Protein 6S98 (pdb70)

Nearest PDB structures (foldseek):
  7ahf-assembly1_B  TM=9.858E-01  e=4.739E-27  Homo sapiens
  6s96-assembly1_B  TM=9.667E-01  e=4.177E-27  Homo sapiens
  5bnb-assembly1_A  TM=9.725E-01  e=3.570E-26  Homo sapiens
  6qhk-assembly1_A  TM=9.688E-01  e=1.524E-25  Homo sapiens
  3e95-assembly1_A  TM=9.270E-01  e=9.002E-15  Plasmodium falciparum 3D7

Solvent-accessible surface area: 14164 Å² total

B-factor: mean 33.35, std 17.93, range [10.94, 115.2]

Organism: Homo sapiens (NCBI:txid9606)

GO terms:
  GO:0043161 proteasome-mediated ubiquitin-dependent protein catabolic process (P, IDA)
  GO:0061631 ubiquitin conjugating enzyme activity (F, IDA)
  GO:0070979 protein K11-linked ubiquitination (P, IDA)
  GO:0004842 ubiquitin-protein transferase activity (F, IDA)
  GO:0010458 exit from mitosis (P, IDA)
  GO:0010994 free ubiquitin chain polymerization (P, IDA)
  GO:0005680 anaphase-promoting complex (C, IDA)
  GO:1904668 positive regulation of ubiquitin protein ligase activity (P, IDA)
  GO:0031145 anaphase-promoting complex-dependent catabolic process (P, IDA)
  GO:0061631 ubiquitin conjugating enzyme activity (F, EXP)
  GO:0010458 exit from mitosis (P, IMP)
  GO:0010997 anaphase-promoting complex binding (F, IPI)
  GO:0036211 protein modification process (P, TAS)
  GO:0005654 nucleoplasm (C, TAS)
  GO:0005829 cytosol (C, TAS)
  GO:0005515 protein binding (F, IPI)
  GO:0035519 protein K29-linked ubiquitination (P, IDA)
  GO:0044314 protein K27-linked ubiquitination (P, IDA)
  GO:0085020 protein K6-linked ubiquitination (P, IDA)
  GO:0070534 protein K63-linked ubiquitination (P, IDA)

Foldseek 3Di:
DVVLLVVLVVVLVCCQVPNDPQKHWDADNVDRQKTKMWGAQDPPFLLHPFIWIKIWGHDPCPPQAGTWIFTPFDFLAQQAAPRRTHHVQLRVVRHRVDDDNVSVVSVNVCRVPPDLVRGNNVVLSCCCVPPVVVSSVVGNVSRVVGD/DQEPVVVLVVLVVVLVCCCVPNDPQKHWDADPVDSQKIWMWGAQDPPFLLHPFIWIKIWGADNPPPQAGTWMFTPQDFLAQQAAPRRTHHCLQVVVRHNVDDDNVVVVSVSVCRVPPDLVRGNNVVLSCCCVPPVVVSSVVRNVSRVVGD

Sequence (297 aa):
PPHIIRLVYKEVTTLTADPPDGIKKVFPNEEDLTDLQVTIEGPEGTPYAGGLFRMKLLLGKDFPASPPKGYFLTKIFHPNVGANGEIVNVLKRDWTAELGIRHVLLTIKCLLIHPNPESALNEEAGRLLLENYEEYAARARLLTEIHGENLPPHIIRLVYKEVTTLTADPPDGIKVFPNEEDLTDLQVTIEGPEGTPYAGGLFRMKLLLGKDFPASPPKGYFLTKIFHPNVGANGEIVNVLKRDWTAELGIRHVLLTIKCLLIHPNPESALNEEAGRLLLENYEEYAARRARLLTEIHG

Secondary structure (DSSP, 8-state):
-HHHHHHHHHHHHHHHHSPPTTEEEE--TT-TTEEEEEEEPPTTSTTTT-EEEEEEE--TTTTTSPPEEEESS----TT--TTSB--HHHHTT--TT--HHHHHHHHHHHHHS--GGG-SSHHHHHHHHH-HHHHHHHHHHHHHHH-/--S-HHHHHHHHHHHHHHHHSPPTTEEEE--TT-TTEEEEEEEPPTTSTTTT-EEEEEEE--TTTTTSPPEEEESS----TT--TTSB--HHHHTT--TT--HHHHHHHHHHHHHS--GGG-SSHHHHHHHHH-HHHHHHHHHHHHHHH-

Radius of gyration: 19.04 Å; Cα contacts (8 Å, |Δi|>4): 587; chains: 2; bounding box: 43×45×50 Å

Structure (mmCIF, N/CA/C/O backbone):
data_6S98
#
_entry.id   6S98
#
_cell.length_a   44.812
_cell.length_b   49.050
_cell.length_c   71.926
_cell.angle_alpha   90.000
_cell.angle_beta   106.031
_cell.angle_gamma   90.000
#
_symmetry.space_group_name_H-M   'P 1 21 1'
#
loop_
_entity.id
_entity.type
_entity.pdbx_description
1 polymer 'Ubiquitin-conjugating enzyme E2 S'
2 non-polymer 'SODIUM ION'
3 non-polymer 1,2-ETHANEDIOL
4 non-polymer 'ACETATE ION'
5 water water
#
loop_
_atom_site.group_PDB
_atom_site.id
_atom_site.type_symbol
_atom_site.label_atom_id
_atom_site.label_alt_id
_atom_site.label_comp_id
_atom_site.label_asym_id
_atom_site.label_entity_id
_atom_site.labe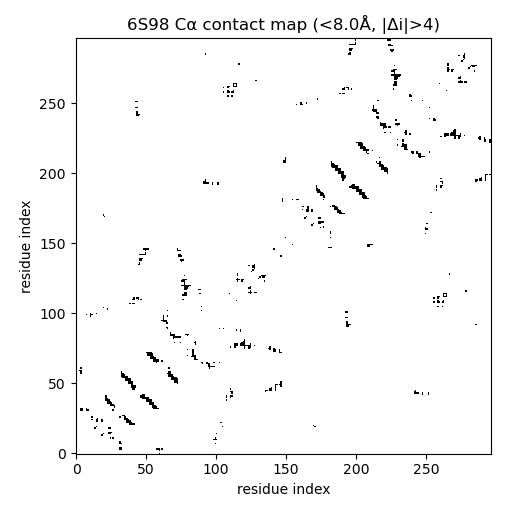l_seq_id
_atom_site.pdbx_PDB_ins_code
_atom_site.Cartn_x
_atom_site.Cartn_y
_atom_site.Cartn_z
_atom_site.occupancy
_atom_site.B_iso_or_equiv
_atom_site.auth_seq_id
_atom_site.auth_comp_id
_atom_site.auth_asym_id
_atom_site.auth_atom_id
_atom_site.pdbx_PDB_model_num
ATOM 1 N N . PRO A 1 9 ? -11.47660 -8.63270 -32.93892 1.000 88.32661 9 PRO A N 1
ATOM 2 C CA . PRO A 1 9 ? -10.17230 -8.79642 -33.60161 1.000 91.23737 9 PRO A CA 1
ATOM 3 C C . PRO A 1 9 ? -9.29187 -9.80010 -32.86777 1.000 92.35836 9 PRO A C 1
ATOM 4 O O . PRO A 1 9 ? -8.94253 -9.55808 -31.71238 1.000 95.10182 9 PRO A O 1
ATOM 15 N N . PRO A 1 10 ? -8.92755 -10.90099 -33.53248 1.000 84.20931 10 PRO A N 1
ATOM 16 C CA . PRO A 1 10 ? -8.23060 -11.98557 -32.80843 1.000 73.80509 10 PRO A CA 1
ATOM 17 C C . PRO A 1 10 ? -6.89130 -11.57847 -32.21242 1.000 65.17669 10 PRO A C 1
ATOM 18 O O . PRO A 1 10 ? -6.64149 -11.83418 -31.02416 1.000 58.93792 10 PRO A O 1
ATOM 29 N N . HIS A 1 11 ? -6.02168 -10.94503 -33.00821 1.000 66.00307 11 HIS A N 1
ATOM 30 C CA . HIS A 1 11 ? -4.68990 -10.57953 -32.53562 1.000 65.03599 11 HIS A CA 1
ATOM 31 C C . HIS A 1 11 ? -4.76479 -9.66554 -31.32421 1.000 54.97493 11 HIS A C 1
ATOM 32 O O . HIS A 1 11 ? -3.99664 -9.81160 -30.36411 1.000 48.63158 11 HIS A O 1
ATOM 46 N N . ILE A 1 12 ? -5.64646 -8.67337 -31.37327 1.000 48.09359 12 ILE A N 1
ATOM 47 C CA . ILE A 1 12 ? -5.79622 -7.78973 -30.22489 1.000 52.04603 12 ILE A CA 1
ATOM 48 C C . ILE A 1 12 ? -6.10368 -8.61339 -28.97892 1.000 46.02047 12 ILE A C 1
ATOM 49 O O . ILE A 1 12 ? -5.44658 -8.46237 -27.94190 1.000 44.40227 12 ILE A O 1
ATOM 65 N N . ILE A 1 13 ? -7.08087 -9.52333 -29.07685 1.000 43.73299 13 ILE A N 1
ATOM 66 C CA . ILE A 1 13 ? -7.51198 -10.30514 -27.91262 1.000 45.00873 13 ILE A CA 1
ATOM 67 C C . ILE A 1 13 ? -6.32719 -11.04083 -27.28918 1.000 42.49224 13 ILE A C 1
ATOM 68 O O . ILE A 1 13 ? -6.10863 -11.00316 -26.06548 1.000 40.24015 13 ILE A O 1
ATOM 84 N N . ARG A 1 14 ? -5.56231 -11.74085 -28.12476 1.000 48.07047 14 ARG A N 1
ATOM 85 C CA . ARG A 1 14 ? -4.35709 -12.43977 -27.68829 1.000 47.91372 14 ARG A CA 1
ATOM 86 C C . ARG A 1 14 ? -3.37745 -11.50050 -26.98696 1.000 46.71790 14 ARG A C 1
ATOM 87 O O . ARG A 1 14 ? -2.91481 -11.80016 -25.87982 1.000 45.86648 14 ARG A O 1
ATOM 108 N N . LEU A 1 15 ? -3.04358 -10.35981 -27.61123 1.000 46.85371 15 LEU A N 1
ATOM 109 C CA . LEU A 1 15 ? -2.04465 -9.45688 -27.03344 1.000 40.39723 15 LEU A CA 1
ATOM 110 C C . LEU A 1 15 ? -2.52004 -8.83993 -25.72532 1.000 35.57733 15 LEU A C 1
ATOM 111 O O . LEU A 1 15 ? -1.77795 -8.76060 -24.74153 1.000 36.34285 15 LEU A O 1
ATOM 127 N N . VAL A 1 16 ? -3.73383 -8.31514 -25.71188 1.000 39.61149 16 VAL A N 1
ATOM 128 C CA . VAL A 1 16 ? -4.23175 -7.69592 -24.48998 1.000 43.86218 16 VAL A CA 1
ATOM 129 C C . VAL A 1 16 ? -4.26143 -8.69514 -23.32594 1.000 56.46780 16 VAL A C 1
ATOM 130 O O . VAL A 1 16 ? -3.98596 -8.31555 -22.18042 1.000 64.02013 16 VAL A O 1
ATOM 143 N N . TYR A 1 17 ? -4.54461 -9.98273 -23.58676 1.000 49.82666 17 TYR A N 1
ATOM 144 C CA . TYR A 1 17 ? -4.70096 -10.92650 -22.47569 1.000 39.73647 17 TYR A CA 1
ATOM 145 C C . TYR A 1 17 ? -3.40858 -11.06406 -21.67771 1.000 36.74181 17 TYR A C 1
ATOM 146 O O . TYR A 1 17 ? -3.40523 -10.99865 -20.43976 1.000 37.54741 17 TYR A O 1
ATOM 164 N N . LYS A 1 18 ? -2.28937 -11.26635 -22.37421 1.000 37.75455 18 LYS A N 1
ATOM 165 C CA . LYS A 1 18 ? -1.02064 -11.48271 -21.68930 1.000 40.55394 18 LYS A CA 1
ATOM 166 C C . LYS A 1 18 ? -0.64412 -10.25397 -20.86522 1.000 39.97505 18 LYS A C 1
ATOM 167 O O . LYS A 1 18 ? -0.24859 -10.35820 -19.69361 1.000 39.41430 18 LYS A O 1
ATOM 186 N N . GLU A 1 19 ? -0.77355 -9.07576 -21.45068 1.000 34.76888 19 GLU A N 1
ATOM 187 C CA . GLU A 1 19 ? -0.30323 -7.91469 -20.72001 1.000 36.24953 19 GLU A CA 1
ATOM 188 C C . GLU A 1 19 ? -1.27619 -7.53509 -19.61956 1.000 30.27287 19 GLU A C 1
ATOM 189 O O . GLU A 1 19 ? -0.87779 -7.10647 -18.52983 1.000 29.55050 19 GLU A O 1
ATOM 201 N N . VAL A 1 20 ? -2.55765 -7.68043 -19.88974 1.000 31.36515 20 VAL A N 1
ATOM 202 C CA . VAL A 1 20 ? -3.53266 -7.32280 -18.87674 1.000 28.24913 20 VAL A CA 1
ATOM 203 C C . VAL A 1 20 ? -3.36435 -8.20496 -17.64599 1.000 29.59879 20 VAL A C 1
ATOM 204 O O . VAL A 1 20 ? -3.48250 -7.73393 -16.51272 1.000 31.26688 20 VAL A O 1
ATOM 217 N N . THR A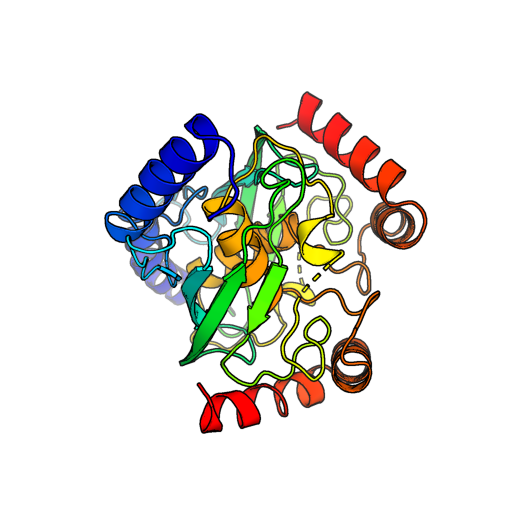 1 21 ? -3.04219 -9.48740 -17.84118 1.000 30.54373 21 THR A N 1
ATOM 218 C CA . THR A 1 21 ? -2.79701 -10.39092 -16.71152 1.000 32.78838 21 THR A CA 1
ATOM 219 C C . THR A 1 21 ? -1.71122 -9.86229 -15.77808 1.000 35.78021 21 THR A C 1
ATOM 220 O O . THR A 1 21 ? -1.85459 -9.88876 -14.54549 1.000 38.74668 21 THR A O 1
ATOM 231 N N . THR A 1 22 ? -0.60796 -9.41013 -16.35429 1.000 31.85713 22 THR A N 1
ATOM 232 C CA . THR A 1 22 ? 0.49385 -8.86776 -15.58185 1.000 37.12026 22 THR A CA 1
ATOM 233 C C . THR A 1 22 ? 0.10700 -7.56589 -14.92123 1.000 33.94911 22 THR A C 1
ATOM 234 O O . THR A 1 22 ? 0.51453 -7.28763 -13.78730 1.000 39.71154 22 THR A O 1
ATOM 245 N N . LEU A 1 23 ? -0.67843 -6.75567 -15.62027 1.000 26.99832 23 LEU A N 1
ATOM 246 C CA . LEU A 1 23 ? -1.01086 -5.45372 -15.06209 1.000 25.12264 23 LEU A CA 1
ATOM 247 C C . LEU A 1 23 ? -2.02069 -5.57668 -13.93437 1.000 25.61339 23 LEU A C 1
ATOM 248 O O . LEU A 1 23 ? -2.06867 -4.69887 -13.06929 1.000 27.00702 23 LEU A O 1
ATOM 264 N N . THR A 1 24 ? -2.86813 -6.61568 -13.94645 1.000 27.12921 24 THR A N 1
ATOM 265 C CA . THR A 1 24 ? -3.73627 -6.84215 -12.79199 1.000 32.85115 24 THR A CA 1
ATOM 266 C C . THR A 1 24 ? -2.95378 -7.43149 -11.62487 1.000 38.05903 24 THR A C 1
ATOM 267 O O . THR A 1 24 ? -3.17006 -7.05963 -10.46811 1.000 44.31732 24 THR A O 1
ATOM 278 N N . ALA A 1 25 ? -2.03953 -8.35279 -11.91146 1.000 39.35123 25 ALA A N 1
ATOM 279 C CA . ALA A 1 25 ? -1.29260 -9.01809 -10.85012 1.000 57.25376 25 ALA A CA 1
ATOM 280 C C . ALA A 1 25 ? -0.26237 -8.08614 -10.23002 1.000 60.82907 25 ALA A C 1
ATOM 281 O O . ALA A 1 25 ? -0.03126 -8.13352 -9.01721 1.000 68.65993 25 ALA A O 1
ATOM 288 N N . ASP A 1 26 ? 0.35896 -7.23347 -11.04362 1.000 49.36806 26 ASP A N 1
ATOM 289 C CA . ASP A 1 26 ? 1.46274 -6.37235 -10.61250 1.000 49.06461 26 ASP A CA 1
ATOM 290 C C . ASP A 1 26 ? 1.24556 -4.97143 -11.16495 1.000 35.95873 26 ASP A C 1
ATOM 291 O O . ASP A 1 26 ? 1.98775 -4.50741 -12.03153 1.000 41.27584 26 ASP A O 1
ATOM 300 N N . PRO A 1 27 ? 0.22914 -4.25881 -10.68498 1.000 43.26012 27 PRO A N 1
ATOM 301 C CA . PRO A 1 27 ? -0.07402 -2.94489 -11.26952 1.000 41.67944 27 PRO A CA 1
ATOM 302 C C . PRO A 1 27 ? 0.98524 -1.91223 -10.92723 1.000 32.18252 27 PRO A C 1
ATOM 303 O O . PRO A 1 27 ? 1.53493 -1.91278 -9.80878 1.000 40.28142 27 PRO A O 1
ATOM 314 N N . PRO A 1 28 ? 1.29146 -1.01600 -11.86296 1.000 30.65679 28 PRO A N 1
ATOM 315 C CA . PRO A 1 28 ? 2.14283 0.12369 -11.52929 1.000 32.46542 28 PRO A CA 1
ATOM 316 C C . PRO A 1 28 ? 1.52414 1.00332 -10.46115 1.000 34.75006 28 PRO A C 1
ATOM 317 O O . PRO A 1 28 ? 0.30466 1.04839 -10.27456 1.000 26.98701 28 PRO A O 1
ATOM 328 N N . ASP A 1 29 ? 2.39451 1.71031 -9.75108 1.000 29.34895 29 ASP A N 1
ATOM 329 C CA . ASP A 1 29 ? 1.94799 2.53342 -8.64023 1.000 34.38910 29 ASP A CA 1
ATOM 330 C C . ASP A 1 29 ? 0.88593 3.51001 -9.11433 1.000 26.78099 29 ASP A C 1
ATOM 331 O O . ASP A 1 29 ? 1.05844 4.21499 -10.11655 1.000 24.51126 29 ASP A O 1
ATOM 340 N N . GLY A 1 30 ? -0.24207 3.53800 -8.40265 1.000 23.37805 30 GLY A N 1
ATOM 341 C CA . GLY A 1 30 ? -1.26039 4.51706 -8.69715 1.000 21.54603 30 GLY A CA 1
ATOM 342 C C . GLY A 1 30 ? -2.22593 4.12891 -9.79528 1.000 20.58050 30 GLY A C 1
ATOM 343 O O . GLY A 1 30 ? -3.14046 4.89551 -10.08692 1.000 20.58800 30 GLY A O 1
ATOM 347 N N . ILE A 1 31 ? -2.02080 2.97751 -10.43656 1.000 19.94711 31 ILE A N 1
ATOM 348 C CA . ILE A 1 31 ? -2.76303 2.58870 -11.62087 1.000 17.59313 31 ILE A CA 1
ATOM 349 C C . ILE A 1 31 ? -3.43764 1.25853 -11.33422 1.000 20.43505 31 ILE A C 1
ATOM 350 O O . ILE A 1 31 ? -2.83743 0.35955 -10.74126 1.000 24.33250 31 ILE A O 1
ATOM 366 N N . LYS A 1 32 ? -4.72440 1.15484 -11.68683 1.000 19.20903 32 LYS A N 1
ATOM 367 C CA A LYS A 1 32 ? -5.41797 -0.11665 -11.61544 0.448 20.39847 32 LYS A CA 1
ATOM 368 C CA B LYS A 1 32 ? -5.39843 -0.12543 -11.62153 0.552 20.21414 32 LYS A CA 1
ATOM 369 C C . LYS A 1 32 ? -6.13488 -0.34953 -12.93440 1.000 17.76718 32 LYS A C 1
ATOM 370 O O . LYS A 1 32 ? -6.64482 0.59445 -13.52747 1.000 19.40342 32 LYS A O 1
ATOM 407 N N . VAL A 1 33 ? -6.14473 -1.62901 -13.40296 1.000 18.77555 33 VAL A N 1
ATOM 408 C CA . VAL A 1 33 ? -6.83740 -2.00885 -14.62511 1.000 18.12877 33 VAL A CA 1
ATOM 409 C C . VAL A 1 33 ? -8.00090 -2.91176 -14.23108 1.000 21.99719 33 VAL A C 1
ATOM 410 O O . VAL A 1 33 ? -7.93127 -3.69390 -13.27254 1.000 22.95509 33 VAL A O 1
ATOM 423 N N . PHE A 1 34 ? -9.07510 -2.82044 -15.01916 1.000 19.07618 34 PHE A N 1
ATOM 424 C CA . PHE A 1 34 ? -10.31112 -3.54312 -14.76501 1.000 20.28105 34 PHE A CA 1
ATOM 425 C C . PHE A 1 34 ? -10.77251 -4.19258 -16.04673 1.000 22.96299 34 PHE A C 1
ATOM 426 O O . PHE A 1 34 ? -11.76624 -3.75858 -16.65130 1.000 25.55437 34 PHE A O 1
ATOM 443 N N . PRO A 1 35 ? -10.13244 -5.29050 -16.43390 1.000 22.48951 35 PRO A N 1
ATOM 444 C CA . PRO A 1 35 ? -10.46212 -5.95719 -17.69144 1.000 23.81858 35 PRO A CA 1
ATOM 445 C C . PRO A 1 35 ? -11.83689 -6.58047 -17.66846 1.000 27.33574 35 PRO A C 1
ATOM 446 O O . PRO A 1 35 ? -12.34493 -7.01088 -16.62481 1.000 29.75470 35 PRO A O 1
ATOM 457 N N . ASN A 1 36 ? -12.43428 -6.64381 -18.84050 1.000 29.40402 36 ASN A N 1
ATOM 458 C CA . ASN A 1 36 ? -13.70241 -7.32286 -19.03077 1.000 30.21395 36 ASN A CA 1
ATOM 459 C C . ASN A 1 36 ? -13.45740 -8.37301 -20.10820 1.000 35.33896 36 ASN A C 1
ATOM 460 O O . ASN A 1 36 ? -13.13540 -8.02506 -21.25025 1.000 36.07925 36 ASN A O 1
ATOM 471 N N . GLU A 1 37 ? -13.52655 -9.64644 -19.71081 1.000 41.04871 37 GLU A N 1
ATOM 472 C CA . GLU A 1 37 ? -13.22384 -10.74360 -20.62635 1.000 45.88372 37 GLU A CA 1
ATOM 473 C C . GLU A 1 37 ? -14.13594 -10.72770 -21.84175 1.000 47.02623 37 GLU A C 1
ATOM 474 O O . GLU A 1 37 ? -13.73120 -11.18070 -22.91851 1.000 48.37559 37 GLU A O 1
ATOM 478 N N . GLU A 1 38 ? -15.35492 -10.19268 -21.70189 1.000 51.29044 38 GLU A N 1
ATOM 479 C CA . GLU A 1 38 ? -16.26998 -10.13391 -22.83968 1.000 55.15724 38 GLU A CA 1
ATOM 480 C C . GLU A 1 38 ? -15.65913 -9.35925 -24.00750 1.000 64.22536 38 GLU A C 1
ATOM 481 O O . GLU A 1 38 ? -15.85525 -9.73380 -25.16872 1.000 69.20673 38 GLU A O 1
ATOM 485 N N . ASP A 1 39 ? -14.90699 -8.27992 -23.72565 1.000 51.08233 39 ASP A N 1
ATOM 486 C CA . ASP A 1 39 ? -14.32465 -7.45121 -24.79270 1.000 43.15418 39 ASP A CA 1
ATOM 487 C C . ASP A 1 39 ? -13.01511 -6.84395 -24.30572 1.000 35.57640 39 ASP A C 1
ATOM 488 O O . ASP A 1 39 ? -13.02350 -5.76672 -23.69786 1.000 37.70726 39 ASP A O 1
ATOM 497 N N . LEU A 1 40 ? -11.88814 -7.47993 -24.64083 1.000 32.28971 40 LEU A N 1
ATOM 498 C CA . LEU A 1 40 ? -10.61384 -6.92069 -24.19986 1.000 36.38476 40 LEU A CA 1
ATOM 499 C C . LEU A 1 40 ? -10.11124 -5.76289 -25.06975 1.000 35.73018 40 LEU A C 1
ATOM 500 O O . LEU A 1 40 ? -9.01965 -5.24537 -24.80228 1.000 35.78432 40 LEU A O 1
ATOM 516 N N . THR A 1 41 ? -10.87228 -5.31562 -26.06374 1.000 32.33556 41 THR A N 1
ATOM 517 C CA . THR A 1 41 ? -10.44217 -4.16647 -26.85757 1.000 35.03699 41 THR A CA 1
ATOM 518 C C . THR A 1 41 ? -10.85346 -2.83929 -26.23486 1.000 35.29246 41 THR A C 1
ATOM 519 O O . THR A 1 41 ? -10.50825 -1.78050 -26.77225 1.000 30.21650 41 THR A O 1
ATOM 530 N N . ASP A 1 42 ? -11.59472 -2.87288 -25.13759 1.000 28.54520 42 ASP A N 1
ATOM 531 C CA . ASP A 1 42 ? -12.10192 -1.67704 -24.46059 1.000 26.81071 42 ASP A CA 1
ATOM 532 C C . ASP A 1 42 ? -11.73275 -1.88420 -23.00028 1.000 23.17520 42 ASP A C 1
ATOM 533 O O . ASP A 1 42 ? -12.34114 -2.73319 -22.32731 1.000 29.47696 42 ASP A O 1
ATOM 542 N N . LEU A 1 43 ? -10.72597 -1.17291 -22.51462 1.000 21.24870 43 LEU A N 1
ATOM 543 C CA . LEU A 1 43 ? -10.12054 -1.48967 -21.22742 1.000 17.35349 43 LEU A CA 1
ATOM 544 C C . LEU A 1 43 ? -10.27865 -0.30411 -20.28299 1.000 17.38461 43 LEU A C 1
ATOM 545 O O . LEU A 1 43 ? -9.72925 0.77980 -20.53941 1.000 19.45141 43 LEU A O 1
ATOM 561 N N . GLN A 1 44 ? -11.02847 -0.53299 -19.19008 1.000 18.21020 44 GLN A N 1
ATOM 562 C CA . GLN A 1 44 ? -11.18733 0.44192 -18.11169 1.000 18.15897 44 GLN A CA 1
ATOM 563 C C . GLN A 1 44 ? -10.00850 0.46326 -17.15072 1.000 17.06889 44 GLN A C 1
ATOM 564 O O . GLN A 1 44 ? -9.49819 -0.59273 -16.74240 1.000 18.78491 44 GLN A O 1
ATOM 578 N N . VAL A 1 45 ? -9.60150 1.68085 -16.76740 1.000 16.23252 45 VAL A N 1
ATOM 579 C CA . VAL A 1 45 ? -8.42201 1.91960 -15.94542 1.000 16.01579 45 VAL A CA 1
ATOM 580 C C . VAL A 1 45 ? -8.72556 3.04762 -14.96982 1.000 14.46130 45 VAL A C 1
ATOM 581 O O . VAL A 1 45 ? -9.55191 3.92194 -15.25829 1.000 17.29912 45 VAL A O 1
ATOM 594 N N . THR A 1 46 ? -8.04216 3.03643 -13.84318 1.000 14.25323 46 THR A N 1
ATOM 595 C CA . THR A 1 46 ? -8.00016 4.21179 -13.00141 1.000 15.46023 46 THR A CA 1
ATOM 596 C C . THR A 1 46 ? -6.55760 4.62299 -12.75723 1.000 16.52591 46 THR A C 1
ATOM 597 O O . THR A 1 46 ? -5.65980 3.79280 -12.60499 1.000 17.67388 46 THR A O 1
ATOM 608 N N . ILE A 1 47 ? -6.36099 5.93416 -12.63567 1.000 16.14548 47 ILE A N 1
ATOM 609 C CA . ILE A 1 47 ? -5.04377 6.52731 -12.32339 1.000 13.21008 47 ILE A CA 1
ATOM 610 C C . ILE A 1 47 ? -5.25378 7.51954 -11.18147 1.000 15.17937 47 ILE A C 1
ATOM 611 O O . ILE A 1 47 ? -6.08435 8.42381 -11.28120 1.000 15.63478 47 ILE A O 1
ATOM 627 N N . GLU A 1 48 ? -4.49187 7.38181 -10.12229 1.000 16.03911 48 GLU A N 1
ATOM 628 C CA . GLU A 1 48 ? -4.56071 8.34673 -9.04096 1.000 18.57528 48 GLU A CA 1
ATOM 629 C C . GLU A 1 48 ? -3.86784 9.61553 -9.46713 1.000 18.53782 48 GLU A C 1
ATOM 630 O O . GLU A 1 48 ? -2.76006 9.55109 -10.02558 1.000 18.50217 48 GLU A O 1
ATOM 642 N N . GLY A 1 49 ? -4.50527 10.75089 -9.23853 1.000 16.98991 49 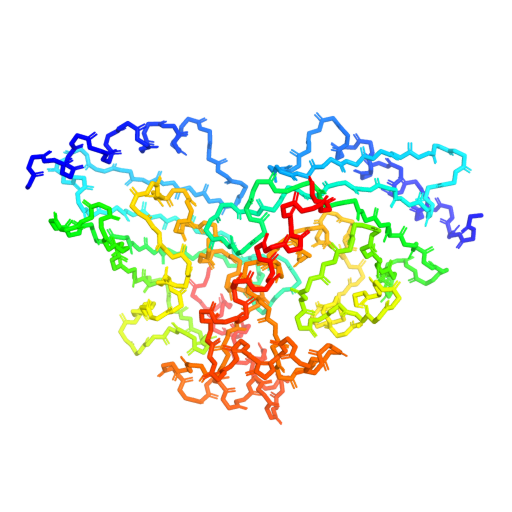GLY A N 1
ATOM 643 C CA . GLY A 1 49 ? -3.87149 12.02300 -9.53227 1.000 17.89202 49 GLY A CA 1
ATOM 644 C C . GLY A 1 49 ? -2.64673 12.17242 -8.64823 1.000 19.43397 49 GLY A C 1
ATOM 645 O O . GLY A 1 49 ? -2.72085 12.09262 -7.41182 1.000 17.92630 49 GLY A O 1
ATOM 649 N N . PRO A 1 50 ? -1.46546 12.37454 -9.22745 1.000 19.68631 50 PRO A N 1
ATOM 650 C CA . PRO A 1 50 ? -0.28182 12.44460 -8.38137 1.000 18.93814 50 PRO A CA 1
ATOM 651 C C . PRO A 1 50 ? -0.25330 13.64840 -7.45017 1.000 16.53195 50 PRO A C 1
ATOM 652 O O . PRO A 1 50 ? -0.73864 14.73624 -7.75798 1.000 19.46335 50 PRO A O 1
ATOM 663 N N . GLU A 1 51 ? 0.34685 13.44118 -6.30133 1.000 18.81365 51 GLU A N 1
ATOM 664 C CA . GLU A 1 51 ? 0.63273 14.55824 -5.41221 1.000 22.06480 51 GLU A CA 1
ATOM 665 C C . GLU A 1 51 ? 1.57116 15.54324 -6.07702 1.000 23.62488 51 GLU A C 1
ATOM 666 O O . GLU A 1 51 ? 2.29002 15.21723 -7.03197 1.000 23.21716 51 GLU A O 1
ATOM 678 N N . GLY A 1 52 ? 1.51461 16.78569 -5.63719 1.000 24.59062 52 GLY A N 1
ATOM 679 C CA . GLY A 1 52 ? 2.37604 17.74963 -6.29468 1.000 28.47154 52 GLY A CA 1
ATOM 680 C C . GLY A 1 52 ? 1.90460 18.16495 -7.66599 1.000 23.11164 52 GLY A C 1
ATOM 681 O O . GLY A 1 52 ? 2.72006 18.65003 -8.46527 1.000 26.38757 52 GLY A O 1
ATOM 685 N N . THR A 1 53 ? 0.63790 17.93336 -7.98106 1.000 20.48926 53 THR A N 1
ATOM 686 C CA . THR A 1 53 ? -0.00203 18.36815 -9.21428 1.000 20.31563 53 THR A CA 1
ATOM 687 C C . THR A 1 53 ? -1.37541 18.91438 -8.87427 1.000 21.40421 53 THR A C 1
ATOM 688 O O . THR A 1 53 ? -1.92038 18.63124 -7.80212 1.000 21.20767 53 THR A O 1
ATOM 699 N N . PRO A 1 54 ? -1.98824 19.66292 -9.78696 1.000 18.68265 54 PRO A N 1
ATOM 700 C CA . PRO A 1 54 ? -3.36632 20.11919 -9.53605 1.000 18.43222 54 PRO A CA 1
ATOM 701 C C . PRO A 1 54 ? -4.38235 18.98266 -9.45591 1.000 21.35310 54 PRO A C 1
ATOM 702 O O . PRO A 1 54 ? -5.48595 19.20406 -8.98130 1.000 20.96333 54 PRO A O 1
ATOM 713 N N . TYR A 1 55 ? -4.01685 17.77347 -9.87740 1.000 16.35699 55 TYR A N 1
ATOM 714 C CA . TYR A 1 55 ? -4.86820 16.58566 -9.86356 1.000 14.89157 55 TYR A CA 1
ATOM 715 C C . TYR A 1 55 ? -4.75408 15.79109 -8.57142 1.000 14.71565 55 TYR A C 1
ATOM 716 O O . TYR A 1 55 ? -5.47191 14.79735 -8.40071 1.000 17.95578 55 TYR A O 1
ATOM 734 N N . ALA A 1 56 ? -3.91917 16.24530 -7.61706 1.000 17.05686 56 ALA A N 1
ATOM 735 C CA . ALA A 1 56 ? -3.69988 15.45931 -6.41579 1.000 17.68535 56 ALA A CA 1
ATOM 736 C C . ALA A 1 56 ? -4.99731 15.09772 -5.69457 1.000 17.99515 56 ALA A C 1
ATOM 737 O O . ALA A 1 56 ? -5.92674 15.91700 -5.55161 1.000 20.46726 56 ALA A O 1
ATOM 744 N N . GLY A 1 57 ? -5.03419 13.84791 -5.23278 1.000 22.78960 57 GLY A N 1
ATOM 745 C CA . GLY A 1 57 ? -6.14815 13.36599 -4.46250 1.000 23.68465 57 GLY A CA 1
ATOM 746 C C . GLY A 1 57 ? -7.29355 12.84278 -5.30903 1.000 21.06672 57 GLY A C 1
ATOM 747 O O . GLY A 1 57 ? -8.19467 12.20548 -4.74509 1.000 24.34229 57 GLY A O 1
ATOM 751 N N . GLY A 1 58 ? -7.29922 13.12502 -6.61190 1.000 17.54143 58 GLY A N 1
ATOM 752 C CA . GLY A 1 58 ? -8.38105 12.63623 -7.47909 1.000 15.67398 58 GLY A CA 1
ATOM 753 C C . GLY A 1 58 ? -8.12487 11.21465 -7.91308 1.000 17.12045 58 GLY A C 1
ATOM 754 O O . GLY A 1 58 ? -6.96242 10.77099 -7.99671 1.000 20.54280 58 GLY A O 1
ATOM 758 N N . LEU A 1 59 ? -9.20906 10.50016 -8.22158 1.000 17.76538 59 LEU A N 1
ATOM 759 C CA . LEU A 1 59 ? -9.16671 9.18977 -8.86077 1.000 15.84081 59 LEU A CA 1
ATOM 760 C C . LEU A 1 59 ? -9.68944 9.39257 -10.28604 1.000 17.31762 59 LEU A C 1
ATOM 761 O O . LEU A 1 59 ? -10.86262 9.75610 -10.46534 1.000 19.34115 59 LEU A O 1
ATOM 777 N N . PHE A 1 60 ? -8.85000 9.14560 -11.29890 1.000 14.74408 60 PHE A N 1
ATOM 778 C CA . PHE A 1 60 ? -9.18296 9.46761 -12.68966 1.000 16.13362 60 PHE A CA 1
ATOM 779 C C . PHE A 1 60 ? -9.50759 8.17785 -13.42074 1.000 16.49765 60 PHE A C 1
ATOM 780 O O . PHE A 1 60 ? -8.62574 7.33425 -13.66012 1.000 18.59030 60 PHE A O 1
ATOM 797 N N . ARG A 1 61 ? -10.78405 8.03001 -13.75385 1.000 15.64743 61 ARG A N 1
ATOM 798 C CA . ARG A 1 61 ? -11.21761 6.91908 -14.58880 1.000 15.81880 61 ARG A CA 1
ATOM 799 C C . ARG A 1 61 ? -10.91106 7.24190 -16.04633 1.000 15.39739 61 ARG A C 1
ATOM 800 O O . ARG A 1 61 ? -11.04762 8.39424 -16.50189 1.000 14.83754 61 ARG A O 1
ATOM 821 N N . MET A 1 62 ? -10.45377 6.22565 -16.77907 1.000 17.15500 62 MET A N 1
ATOM 822 C CA . MET A 1 62 ? -10.06128 6.39325 -18.18526 1.000 14.83946 62 MET A CA 1
ATOM 823 C C . MET A 1 62 ? -10.27991 5.05602 -18.87788 1.000 14.35979 62 MET A C 1
ATOM 824 O O . MET A 1 62 ? -10.48515 4.01948 -18.22240 1.000 18.43134 62 MET A O 1
ATOM 838 N N . LYS A 1 63 ? -10.36440 5.09321 -20.20165 1.000 14.62625 63 LYS A N 1
ATOM 839 C CA . LYS A 1 63 ? -10.37752 3.82897 -20.92033 1.000 15.33848 63 LYS A CA 1
ATOM 840 C C . LYS A 1 63 ? -9.48841 3.89736 -22.15016 1.000 17.91073 63 LYS A C 1
ATOM 841 O O . LYS A 1 63 ? -9.21381 4.95862 -22.70842 1.000 19.83594 63 LYS A O 1
ATOM 860 N N . LEU A 1 64 ? -8.99661 2.74063 -22.51140 1.000 16.05052 64 LEU A N 1
ATOM 861 C CA . LEU A 1 64 ? -8.26195 2.54901 -23.74595 1.000 14.28862 64 LEU A CA 1
ATOM 862 C C . LEU A 1 64 ? -9.10915 1.74729 -24.74383 1.000 15.68974 64 LEU A C 1
ATOM 863 O O . LEU A 1 64 ? -9.74404 0.74752 -24.41110 1.000 19.46354 64 LEU A O 1
ATOM 879 N N . LEU A 1 65 ? -9.06121 2.14686 -25.99541 1.000 18.66604 65 LEU A N 1
ATOM 880 C CA . LEU A 1 65 ? -9.73950 1.47625 -27.08844 1.000 19.96686 65 LEU A CA 1
ATOM 881 C C . LEU A 1 65 ? -8.62344 0.94345 -27.95715 1.000 23.31219 65 LEU A C 1
ATOM 882 O O . LEU A 1 65 ? -7.84382 1.72494 -28.52423 1.000 23.76762 65 LEU A O 1
ATOM 898 N N . LEU A 1 66 ? -8.47703 -0.36772 -27.98822 1.000 20.23873 66 LEU A N 1
ATOM 899 C CA . LEU A 1 66 ? -7.40000 -0.97236 -28.77267 1.000 23.17716 66 LEU A CA 1
ATOM 900 C C . LEU A 1 66 ? -7.91989 -1.30924 -30.16304 1.000 27.53445 66 LEU A C 1
ATOM 901 O O . LEU A 1 66 ? -8.74400 -2.20737 -30.32519 1.000 35.12090 66 LEU A O 1
ATOM 917 N N . GLY A 1 67 ? -7.43843 -0.58249 -31.16503 1.000 26.95166 67 GLY A N 1
ATOM 918 C CA . GLY A 1 67 ? -7.82809 -0.83439 -32.52905 1.000 31.14149 67 GLY A CA 1
ATOM 919 C C . GLY A 1 67 ? -7.12132 -2.03021 -33.13445 1.000 29.29585 67 GLY A C 1
ATOM 920 O O . GLY A 1 67 ? -6.18942 -2.63531 -32.57938 1.000 27.69966 67 GLY A O 1
ATOM 924 N N . LYS A 1 68 ? -7.59937 -2.38950 -34.31669 1.000 29.30562 68 LYS A N 1
ATOM 925 C CA . LYS A 1 68 ? -7.07415 -3.55404 -34.97849 1.000 27.05713 68 LYS A CA 1
ATOM 926 C C . LYS A 1 68 ? -5.61652 -3.35014 -35.33640 1.000 33.52293 68 LYS A C 1
ATOM 927 O O . LYS A 1 68 ? -4.89714 -4.32478 -35.53929 1.000 34.37160 68 LYS A O 1
ATOM 946 N N . ASP A 1 69 ? -5.17289 -2.10346 -35.44608 1.000 26.19158 69 ASP A N 1
ATOM 947 C CA . ASP A 1 69 ? -3.78472 -1.85689 -35.84224 1.000 30.87168 69 ASP A CA 1
ATOM 948 C C . ASP A 1 69 ? -2.87479 -1.68990 -34.64172 1.000 31.51139 69 ASP A C 1
ATOM 949 O O . ASP A 1 69 ? -1.72236 -1.26956 -34.80890 1.000 34.66975 69 ASP A O 1
ATOM 958 N N . PHE A 1 70 ? -3.34699 -2.01355 -33.46312 1.000 24.17556 70 PHE A N 1
ATOM 959 C CA . PHE A 1 70 ? -2.47635 -2.04696 -32.28208 1.000 20.85555 70 PHE A CA 1
ATOM 960 C C . PHE A 1 70 ? -1.64957 -3.33178 -32.36515 1.000 21.83944 70 PHE A C 1
ATOM 961 O O . PHE A 1 70 ? -2.17218 -4.36889 -32.72762 1.000 23.09780 70 PHE A O 1
ATOM 978 N N . PRO A 1 71 ? -0.31841 -3.29780 -32.13017 1.000 21.68053 71 PRO A N 1
ATOM 979 C CA . PRO A 1 71 ? 0.51894 -2.25963 -31.55327 1.000 20.51438 71 PRO A CA 1
ATOM 980 C C . PRO A 1 71 ? 1.32099 -1.43196 -32.57567 1.000 20.83772 71 PRO A C 1
ATOM 981 O O . PRO A 1 71 ? 2.20804 -0.71319 -32.15551 1.000 20.27328 71 PRO A O 1
ATOM 992 N N . ALA A 1 72 ? 0.98171 -1.50548 -33.85494 1.000 21.89885 72 ALA A N 1
ATOM 993 C CA . ALA A 1 72 ? 1.60958 -0.61890 -34.83095 1.000 22.36882 72 ALA A CA 1
ATOM 994 C C . ALA A 1 72 ? 1.30346 0.84421 -34.52171 1.000 22.68271 72 ALA A C 1
ATOM 995 O O . ALA A 1 72 ? 2.12472 1.73900 -34.77790 1.000 26.50487 72 ALA A O 1
ATOM 1002 N N . SER A 1 73 ? 0.12634 1.10694 -34.00910 1.000 21.65617 73 SER A N 1
ATOM 1003 C CA . SER A 1 73 ? -0.28368 2.40153 -33.49556 1.000 22.46551 73 SER A CA 1
ATOM 1004 C C . SER A 1 73 ? -0.65946 2.29759 -32.04263 1.000 19.92642 73 SER A C 1
ATOM 1005 O O . SER A 1 73 ? -1.10307 1.23685 -31.57686 1.000 20.87786 73 SER A O 1
ATOM 1013 N N . PRO A 1 74 ? -0.58588 3.39841 -31.29246 1.000 21.38686 74 PRO A N 1
ATOM 1014 C CA . PRO A 1 74 ? -1.08934 3.37141 -29.92748 1.000 22.86672 74 PRO A CA 1
ATOM 1015 C C . PRO A 1 74 ? -2.61008 3.23015 -29.87228 1.000 17.71810 74 PRO A C 1
ATOM 1016 O O . PRO A 1 74 ? -3.31784 3.57473 -30.83845 1.000 23.79611 74 PRO A O 1
ATOM 1027 N N . PRO A 1 75 ? -3.13873 2.71680 -28.77187 1.000 18.17861 75 PRO A N 1
ATOM 1028 C CA . PRO A 1 75 ? -4.58316 2.71959 -28.57295 1.000 19.89591 75 PRO A CA 1
ATOM 1029 C C . PRO A 1 75 ? -5.03868 4.15418 -28.43773 1.000 21.33439 75 PRO A C 1
ATOM 1030 O O . PRO A 1 75 ? -4.26839 5.05672 -28.10926 1.000 23.86417 75 PRO A O 1
ATOM 1041 N N . LYS A 1 76 ? -6.30588 4.35127 -28.71248 1.000 21.24221 76 LYS A N 1
ATOM 1042 C CA . LYS A 1 76 ? -6.98602 5.59777 -28.35784 1.000 19.35132 76 LYS A CA 1
ATOM 1043 C C . LYS A 1 76 ? -7.29823 5.61308 -26.86916 1.000 19.32357 76 LYS A C 1
ATOM 1044 O O . LYS A 1 76 ? -7.65321 4.58710 -26.26509 1.000 20.40628 76 LYS A O 1
ATOM 1063 N N . GLY A 1 77 ? -7.09065 6.75723 -26.23405 1.000 17.04562 77 GLY A N 1
ATOM 1064 C CA . GLY A 1 77 ? -7.41883 6.92144 -24.81897 1.000 18.84889 77 GLY A CA 1
ATOM 1065 C C . GLY A 1 77 ? -8.41737 8.02978 -24.57581 1.000 16.21131 77 GLY A C 1
ATOM 1066 O O . GLY A 1 77 ? -8.46541 9.02661 -25.31594 1.000 17.25082 77 GLY A O 1
ATOM 1070 N N . TYR A 1 78 ? -9.29039 7.77857 -23.61009 1.000 16.98043 78 TYR A N 1
ATOM 1071 C CA . TYR A 1 78 ? -10.25234 8.77997 -23.14574 1.000 15.35991 78 TYR A CA 1
ATOM 1072 C C . TYR A 1 78 ? -10.17255 8.88683 -21.63269 1.000 18.96367 78 TYR A C 1
ATOM 1073 O O . TYR A 1 78 ? -10.21287 7.86476 -20.93565 1.000 18.66544 78 TYR A O 1
ATOM 1091 N N . PHE A 1 79 ? -10.16891 10.11837 -21.10437 1.000 16.35029 79 PHE A N 1
ATOM 1092 C CA . PHE A 1 79 ? -10.52639 10.29750 -19.70106 1.000 16.20891 79 PHE A CA 1
ATOM 1093 C C . PHE A 1 79 ? -12.03169 10.27928 -19.54901 1.000 13.57189 79 PHE A C 1
ATOM 1094 O O . PHE A 1 79 ? -12.74120 10.93673 -20.28442 1.000 17.10066 79 PHE A O 1
ATOM 1111 N N . LEU A 1 80 ? -12.50630 9.45548 -18.62330 1.000 13.65584 80 LEU A N 1
ATOM 1112 C CA . LEU A 1 80 ? -13.90550 9.37724 -18.25478 1.000 15.14961 80 LEU A CA 1
ATOM 1113 C C . LEU A 1 80 ? -14.20774 10.31764 -17.11550 1.000 18.04979 80 LEU A C 1
ATOM 1114 O O . LEU A 1 80 ? -15.27395 10.87994 -17.07147 1.000 20.54151 80 LEU A O 1
ATOM 1130 N N . THR A 1 81 ? -13.25466 10.51678 -16.22707 1.000 16.36725 81 THR A N 1
ATOM 1131 C CA . THR A 1 81 ? -13.33860 11.59358 -15.24532 1.000 15.27681 81 THR A CA 1
ATOM 1132 C C . THR A 1 81 ? -13.08798 12.91255 -15.94217 1.000 15.93098 81 THR A C 1
ATOM 1133 O O . THR A 1 81 ? -12.08637 13.04993 -16.65819 1.000 15.48856 81 THR A O 1
ATOM 1144 N N . LYS A 1 82 ? -13.98383 13.87785 -15.74899 1.000 18.07007 82 LYS A N 1
ATOM 1145 C CA . LYS A 1 82 ? -13.76872 15.20881 -16.30891 1.000 18.15688 82 LYS A CA 1
ATOM 1146 C C . LYS A 1 82 ? -12.49016 15.82524 -15.75912 1.000 17.80752 82 LYS A C 1
ATOM 1147 O O . LYS A 1 82 ? -12.13721 15.65824 -14.58710 1.000 19.86679 82 LYS A O 1
ATOM 1166 N N . ILE A 1 83 ? -11.75530 16.52204 -16.63937 1.000 17.61262 83 ILE A N 1
ATOM 1167 C CA . ILE A 1 83 ? -10.42982 17.03235 -16.30245 1.000 17.64398 83 ILE A CA 1
ATOM 1168 C C . ILE A 1 83 ? -10.17132 18.30333 -17.09872 1.000 17.57789 83 ILE A C 1
ATOM 1169 O O . ILE A 1 83 ? -10.72042 18.48842 -18.19099 1.000 20.30531 83 ILE A O 1
ATOM 1185 N N . PHE A 1 84 ? -9.40793 19.22949 -16.50610 1.000 17.90606 84 PHE A N 1
ATOM 1186 C CA . PHE A 1 84 ? -8.93786 20.42852 -17.19383 1.000 20.16856 84 PHE A CA 1
ATOM 1187 C C . PHE A 1 84 ? -7.45273 20.21493 -17.42798 1.000 19.02561 84 PHE A C 1
ATOM 1188 O O . PHE A 1 84 ? -6.64730 20.33589 -16.48853 1.000 18.65686 84 PHE A O 1
ATOM 1205 N N . HIS A 1 85 ? -7.08460 19.89340 -18.67303 1.000 17.46538 85 HIS A N 1
ATOM 1206 C CA . HIS A 1 85 ? -5.72160 19.43318 -18.95014 1.000 15.75577 85 HIS A CA 1
ATOM 1207 C C . HIS A 1 85 ? -5.43472 19.83309 -20.39321 1.000 18.50324 85 HIS A C 1
ATOM 1208 O O . HIS A 1 85 ? -6.25994 19.56164 -21.27279 1.000 17.10045 85 HIS A O 1
ATOM 1222 N N . PRO A 1 86 ? -4.28346 20.44371 -20.70475 1.000 20.10584 86 PRO A N 1
ATOM 1223 C CA . PRO A 1 86 ? -4.01167 20.83696 -22.09744 1.000 21.21934 86 PRO A CA 1
ATOM 1224 C C . PRO A 1 86 ? -4.17255 19.73472 -23.12618 1.000 19.46838 86 PRO A C 1
ATOM 1225 O O . PRO A 1 86 ? -4.51132 20.01686 -24.28470 1.000 20.04023 86 PRO A O 1
ATOM 1236 N N . ASN A 1 87 ? -3.86548 18.48715 -22.77980 1.000 16.77610 87 ASN A N 1
ATOM 1237 C CA . ASN A 1 87 ? -3.78890 17.44833 -23.78280 1.000 18.49301 87 ASN A CA 1
ATOM 1238 C C . ASN A 1 87 ? -5.02167 16.56868 -23.79829 1.000 18.10399 87 ASN A C 1
ATOM 1239 O O . ASN A 1 87 ? -4.96364 15.44791 -24.32168 1.000 19.04781 87 ASN A O 1
ATOM 1250 N N . VAL A 1 88 ? -6.12099 17.03219 -23.20334 1.000 18.66061 88 VAL A N 1
ATOM 1251 C CA . VAL A 1 88 ? -7.36050 16.27630 -23.15527 1.000 18.88422 88 VAL A CA 1
ATOM 1252 C C . VAL A 1 88 ? -8.44783 17.10570 -23.79099 1.000 19.65616 88 VAL A C 1
ATOM 1253 O O . VAL A 1 88 ? -8.68738 18.24484 -23.37862 1.000 18.14685 88 VAL A O 1
ATOM 1266 N N . GLY A 1 89 ? -9.10320 16.54175 -24.82060 1.000 19.98093 89 GLY A N 1
ATOM 1267 C CA . GLY A 1 89 ? -10.13155 17.23074 -25.54201 1.000 21.18056 89 GLY A CA 1
ATOM 1268 C C . GLY A 1 89 ? -11.48786 17.29942 -24.85029 1.000 22.11736 89 GLY A C 1
ATOM 1269 O O . GLY A 1 89 ? -11.70829 16.76155 -23.77426 1.000 21.86275 89 GLY A O 1
ATOM 1273 N N . ALA A 1 90 ? -12.39957 17.99921 -25.51948 1.000 25.09717 90 ALA A N 1
ATOM 1274 C CA . ALA A 1 90 ? -13.73694 18.25267 -24.97786 1.000 25.19859 90 ALA A CA 1
ATOM 1275 C C . ALA A 1 90 ? -14.47373 16.96657 -24.64266 1.000 30.10376 90 ALA A C 1
ATOM 1276 O O . ALA A 1 90 ? -15.26415 16.92502 -23.69132 1.000 31.74618 90 ALA A O 1
ATOM 1283 N N . ASN A 1 91 ? -14.24177 15.91673 -25.41241 1.000 26.34229 91 ASN A N 1
ATOM 1284 C CA . ASN A 1 91 ? -14.89543 14.63020 -25.18596 1.000 25.08892 91 ASN A CA 1
ATOM 1285 C C . ASN A 1 91 ? -14.06628 13.67806 -24.35007 1.000 21.57872 91 ASN A C 1
ATOM 1286 O O . ASN A 1 91 ? -14.39099 12.47814 -24.29316 1.000 22.68635 91 ASN A O 1
ATOM 1297 N N . GLY A 1 92 ? -12.98949 14.15028 -23.71678 1.000 20.13640 92 GLY A N 1
ATOM 1298 C CA . GLY A 1 92 ? -12.11767 13.30849 -22.94185 1.000 19.59782 92 GLY A CA 1
ATOM 1299 C C . GLY A 1 92 ? -10.98129 12.65824 -23.70958 1.000 16.23475 92 GLY A C 1
ATOM 1300 O O . GLY A 1 92 ? -10.14264 12.00069 -23.09532 1.000 17.68647 92 GLY A O 1
ATOM 1304 N N . GLU A 1 93 ? -10.89712 12.89372 -25.01050 1.000 18.16122 93 GLU A N 1
ATOM 1305 C CA . GLU A 1 93 ? -9.90481 12.21770 -25.83255 1.000 17.08903 93 GLU A CA 1
ATOM 1306 C C . GLU A 1 93 ? -8.50785 12.72680 -25.48796 1.000 17.30717 93 GLU A C 1
ATOM 1307 O O . GLU A 1 93 ? -8.28147 13.93402 -25.31714 1.000 17.85595 93 GLU A O 1
ATOM 1319 N N . ILE A 1 94 ? -7.57569 11.78584 -25.36272 1.000 16.54828 94 ILE A N 1
ATOM 1320 C CA . ILE A 1 94 ? -6.21616 12.08402 -25.03434 1.000 16.16312 94 ILE A CA 1
ATOM 1321 C C . ILE A 1 94 ? -5.40154 12.29846 -26.35273 1.000 19.72535 94 ILE A C 1
ATOM 1322 O O . ILE A 1 94 ? -5.38770 11.45357 -27.25506 1.000 22.64967 94 ILE A O 1
ATOM 1351 N N . VAL A 1 96 ? -3.38104 12.40068 -29.41311 1.000 29.86378 96 VAL A N 1
ATOM 1352 C CA . VAL A 1 96 ? -2.78741 11.25855 -30.08057 1.000 25.73566 96 VAL A CA 1
ATOM 1353 C C . VAL A 1 96 ? -1.30411 11.51867 -30.38870 1.000 23.53853 96 VAL A C 1
ATOM 1354 O O . VAL A 1 96 ? -0.50479 10.63372 -30.32031 1.000 20.27214 96 VAL A O 1
ATOM 1367 N N . ASN A 1 97 ? -0.99878 12.78496 -30.69384 1.000 29.98612 97 ASN A N 1
ATOM 1368 C CA . ASN A 1 97 ? 0.37940 13.07535 -31.06839 1.000 28.42830 97 ASN A CA 1
ATOM 1369 C C . ASN A 1 97 ? 1.27803 12.81484 -29.87837 1.000 25.35711 97 ASN A C 1
ATOM 1370 O O . ASN A 1 97 ? 2.40169 12.31299 -30.03358 1.000 26.33557 97 ASN A O 1
ATOM 1381 N N . VAL A 1 98 ? 0.78220 13.09643 -28.66560 1.000 29.40974 98 VAL A N 1
ATOM 1382 C CA . VAL A 1 98 ? 1.61894 12.85373 -27.49811 1.000 26.76121 98 VAL A CA 1
ATOM 1383 C C . VAL A 1 98 ? 1.88261 11.36234 -27.30352 1.000 25.76119 98 VAL A C 1
ATOM 1384 O O . VAL A 1 98 ? 3.02065 10.94882 -27.08154 1.000 23.43844 98 VAL A O 1
ATOM 1397 N N . LEU A 1 99 ? 0.85034 10.52881 -27.38256 1.000 21.72160 99 LEU A N 1
ATOM 1398 C CA . LEU A 1 99 ? 1.04097 9.09448 -27.22741 1.000 19.25439 99 LEU A CA 1
ATOM 1399 C C . LEU A 1 99 ? 1.90837 8.49660 -28.34761 1.000 21.30478 99 LEU A C 1
ATOM 1400 O O . LEU A 1 99 ? 2.56113 7.45819 -28.17423 1.000 26.17930 99 LEU A O 1
ATOM 1416 N N . LYS A 1 100 ? 1.94937 9.14968 -29.50963 1.000 18.34006 100 LYS A N 1
ATOM 1417 C CA . LYS A 1 100 ? 2.75411 8.66375 -30.63830 1.000 18.89468 100 LYS A CA 1
ATOM 1418 C C . LYS A 1 100 ? 4.23399 8.92586 -30.48480 1.000 18.73338 100 LYS A C 1
ATOM 1419 O O . LYS A 1 100 ? 5.03802 8.35078 -31.24965 1.000 19.18325 100 LYS A O 1
ATOM 1438 N N . ARG A 1 101 ? 4.60768 9.86643 -29.62633 1.000 16.12529 101 ARG A N 1
ATOM 1439 C CA . ARG A 1 101 ? 6.02847 10.25052 -29.51450 1.000 14.23856 101 ARG A CA 1
ATOM 1440 C C . ARG A 1 101 ? 6.87034 9.05116 -29.11159 1.000 15.84064 101 ARG A C 1
ATOM 1441 O O . ARG A 1 101 ? 6.71613 8.48899 -28.00868 1.000 16.00763 101 ARG A O 1
ATOM 1462 N N . ASP A 1 102 ? 7.79445 8.68066 -29.98986 1.000 16.42903 102 ASP A N 1
ATOM 1463 C CA . ASP A 1 102 ? 8.66336 7.51764 -29.80577 1.000 14.56205 102 ASP A CA 1
ATOM 1464 C C . ASP A 1 102 ? 7.89115 6.19136 -29.72827 1.000 16.52915 102 ASP A C 1
ATOM 1465 O O . ASP A 1 102 ? 8.48508 5.18209 -29.29344 1.000 17.57421 102 ASP A O 1
ATOM 1474 N N . TRP A 1 103 ? 6.64789 6.15172 -30.18840 1.000 15.75585 103 TRP A N 1
ATOM 1475 C CA . TRP A 1 103 ? 5.89866 4.89782 -30.21928 1.000 14.74735 103 TRP A CA 1
ATOM 1476 C C . TRP A 1 103 ? 6.53277 3.94524 -31.21952 1.000 15.88702 103 TRP A C 1
ATOM 1477 O O . TRP A 1 103 ? 6.85905 4.34080 -32.34513 1.000 19.03809 103 TRP A O 1
ATOM 1498 N N . THR A 1 104 ? 6.71476 2.70221 -30.80054 1.000 16.07379 104 THR A N 1
ATOM 1499 C CA . THR A 1 104 ? 7.08809 1.63168 -31.71024 1.000 16.69473 104 THR A CA 1
ATOM 1500 C C . THR A 1 104 ? 6.24384 0.42621 -31.30748 1.000 17.11611 104 THR A C 1
ATOM 1501 O O . THR A 1 104 ? 5.66371 0.38880 -30.20247 1.000 17.21972 104 THR A O 1
ATOM 1512 N N . ALA A 1 105 ? 6.20684 -0.56863 -32.20179 1.000 17.54622 105 ALA A N 1
ATOM 1513 C CA . ALA A 1 105 ? 5.28815 -1.68916 -32.01163 1.000 18.97415 105 ALA A CA 1
ATOM 1514 C C . ALA A 1 105 ? 5.74434 -2.69139 -30.95709 1.000 19.97419 105 ALA A C 1
ATOM 1515 O O . ALA A 1 105 ? 5.05043 -3.69187 -30.75547 1.000 18.99077 105 ALA A O 1
ATOM 1522 N N . GLU A 1 106 ? 6.88617 -2.47993 -30.29750 1.000 19.31679 106 GLU A N 1
ATOM 1523 C CA . GLU A 1 106 ? 7.22513 -3.33278 -29.16887 1.000 20.58295 106 GLU A CA 1
ATOM 1524 C C . GLU A 1 106 ? 6.54329 -2.85315 -27.89704 1.000 20.10682 106 GLU A C 1
ATOM 1525 O O . GLU A 1 106 ? 6.54370 -3.58416 -26.90610 1.000 22.57889 106 GLU A O 1
ATOM 1537 N N . LEU A 1 107 ? 5.94741 -1.68267 -27.93405 1.000 15.34930 107 LEU A N 1
ATOM 1538 C CA . LEU A 1 107 ? 5.32354 -1.06938 -26.75123 1.000 14.61702 107 LEU A CA 1
ATOM 1539 C C . LEU A 1 107 ? 3.89741 -1.57655 -26.56111 1.000 17.32066 107 LEU A C 1
ATOM 1540 O O . LEU A 1 107 ? 3.24714 -2.06074 -27.49997 1.000 17.37499 107 LEU A O 1
ATOM 1556 N N . GLY A 1 108 ? 3.41607 -1.44504 -25.33979 1.000 16.61284 108 GLY A N 1
ATOM 1557 C CA . GLY A 1 108 ? 2.10860 -1.96501 -25.00474 1.000 18.94849 108 GLY A CA 1
ATOM 1558 C C . GLY A 1 108 ? 1.33279 -1.06896 -24.06575 1.000 20.02202 108 GLY A C 1
ATOM 1559 O O . GLY A 1 108 ? 1.60655 0.12801 -23.89121 1.000 17.72353 108 GLY A O 1
ATOM 1563 N N . ILE A 1 109 ? 0.36298 -1.71245 -23.40052 1.000 18.00012 109 ILE A N 1
ATOM 1564 C CA . ILE A 1 109 ? -0.55007 -1.01405 -22.52087 1.000 16.17562 109 ILE A CA 1
ATOM 1565 C C . ILE A 1 109 ? 0.19199 -0.39465 -21.33709 1.000 15.46035 109 ILE A C 1
ATOM 1566 O O . ILE A 1 109 ? -0.10337 0.72397 -20.92817 1.000 15.58984 109 ILE A O 1
ATOM 1582 N N . ARG A 1 110 ? 1.18101 -1.09625 -20.77862 1.000 19.09011 110 ARG A N 1
ATOM 1583 C CA . ARG A 1 110 ? 1.91153 -0.54044 -19.63621 1.000 16.75015 110 ARG A CA 1
ATOM 1584 C C . ARG A 1 110 ? 2.55010 0.80437 -19.97614 1.000 16.43184 110 ARG A C 1
ATOM 1585 O O . ARG A 1 110 ? 2.44293 1.77146 -19.19626 1.000 17.66421 110 ARG A O 1
ATOM 1606 N N . HIS A 1 111 ? 3.20740 0.89403 -21.13444 1.000 16.31645 111 HIS A N 1
ATOM 1607 C CA . HIS A 1 111 ? 3.79039 2.16981 -21.54107 1.000 15.82968 111 HIS A CA 1
ATOM 1608 C C . HIS A 1 111 ? 2.74170 3.24537 -21.69520 1.000 15.50864 111 HIS A C 1
ATOM 1609 O O . HIS A 1 111 ? 2.93986 4.39485 -21.26167 1.000 17.26094 111 HIS A O 1
ATOM 1623 N N . VAL A 1 112 ? 1.61472 2.90560 -22.31615 1.000 14.95333 112 VAL A N 1
ATOM 1624 C CA . VAL A 1 112 ? 0.54782 3.89471 -22.49791 1.000 16.26799 112 VAL A CA 1
ATOM 1625 C C . VAL A 1 112 ? 0.11229 4.45342 -21.16888 1.000 15.66180 112 VAL A C 1
ATOM 1626 O O . VAL A 1 112 ? -0.05540 5.66834 -20.99993 1.000 15.72628 112 VAL A O 1
ATOM 1639 N N . LEU A 1 113 ? -0.12736 3.55623 -20.19889 1.000 14.33992 113 LEU A N 1
ATOM 1640 C CA . LEU A 1 113 ? -0.62920 3.99750 -18.90817 1.000 14.80158 113 LEU A CA 1
ATOM 1641 C C . LEU A 1 113 ? 0.39999 4.83781 -18.17756 1.000 14.73635 113 LEU A C 1
ATOM 1642 O O . LEU A 1 113 ? 0.03481 5.86023 -17.58595 1.000 16.37369 113 LEU A O 1
ATOM 1658 N N . LEU A 1 114 ? 1.68936 4.47884 -18.24598 1.000 14.69354 114 LEU A N 1
ATOM 1659 C CA . LEU A 1 114 ? 2.71279 5.29186 -17.60080 1.000 14.28890 114 LEU A CA 1
ATOM 1660 C C . LEU A 1 114 ? 2.79533 6.64027 -18.29056 1.000 16.81515 114 LEU A C 1
ATOM 1661 O O . LEU A 1 114 ? 2.97908 7.67023 -17.62071 1.000 13.98567 114 LEU A O 1
ATOM 1677 N N . THR A 1 115 ? 2.70368 6.65850 -19.61381 1.000 15.30728 115 THR A N 1
ATOM 1678 C CA . THR A 1 115 ? 2.74402 7.92730 -20.34587 1.000 13.56308 115 THR A CA 1
ATOM 1679 C C . THR A 1 115 ? 1.60723 8.84970 -19.92827 1.000 15.35815 115 THR A C 1
ATOM 1680 O O . THR A 1 115 ? 1.82236 10.03415 -19.68394 1.000 14.71213 115 THR A O 1
ATOM 1691 N N . ILE A 1 116 ? 0.40178 8.30925 -19.75414 1.000 14.65665 116 ILE A N 1
ATOM 1692 C CA . ILE A 1 116 ? -0.74602 9.12977 -19.36778 1.000 14.31459 116 ILE A CA 1
ATOM 1693 C C . ILE A 1 116 ? -0.59951 9.61910 -17.92952 1.000 14.17578 116 ILE A C 1
ATOM 1694 O O . ILE A 1 116 ? -0.81548 10.80872 -17.64127 1.000 13.84825 116 ILE A O 1
ATOM 1710 N N . LYS A 1 117 ? -0.20734 8.72605 -17.00451 1.000 12.99045 117 LYS A N 1
ATOM 1711 C CA . LYS A 1 117 ? 0.01649 9.14413 -15.60979 1.000 12.21730 117 LYS A CA 1
ATOM 1712 C C . LYS A 1 117 ? 1.03572 10.27225 -15.56098 1.000 15.32194 117 LYS A C 1
ATOM 1713 O O . LYS A 1 117 ? 0.84365 11.29412 -14.88538 1.000 14.94907 117 LYS A O 1
ATOM 1732 N N . CYS A 1 118 ? 2.13533 10.11877 -16.30442 1.000 15.12085 118 CYS A N 1
ATOM 1733 C CA . CYS A 1 118 ? 3.17751 11.14775 -16.26449 1.000 13.25383 118 CYS A CA 1
ATOM 1734 C C . CYS A 1 118 ? 2.73915 12.44327 -16.93878 1.000 12.12709 118 CYS A C 1
ATOM 1735 O O . CYS A 1 118 ? 3.23081 13.50676 -16.53696 1.000 14.12210 118 CYS A O 1
ATOM 1742 N N . LEU A 1 119 ? 1.80884 12.39108 -17.85501 1.000 12.63756 119 LEU A N 1
ATOM 1743 C CA . LEU A 1 119 ? 1.22486 13.58841 -18.45236 1.000 12.53617 119 LEU A CA 1
ATOM 1744 C C . LEU A 1 119 ? 0.44632 14.41593 -17.46497 1.000 14.27226 119 LEU A C 1
ATOM 1745 O O . LEU A 1 119 ? 0.31659 15.63124 -17.65010 1.000 14.88176 119 LEU A O 1
ATOM 1761 N N . LEU A 1 120 ? -0.06485 13.78245 -16.42490 1.000 13.24331 120 LEU A N 1
ATOM 1762 C CA . LEU A 1 120 ? -0.73733 14.56374 -15.37385 1.000 14.76145 120 LEU A CA 1
ATOM 1763 C C . LEU A 1 120 ? 0.24225 15.45447 -14.63008 1.000 13.66738 120 LEU A C 1
ATOM 1764 O O . LEU A 1 120 ? -0.14505 16.51328 -14.09843 1.000 16.22522 120 LEU A O 1
ATOM 1780 N N . ILE A 1 121 ? 1.51995 15.02436 -14.50283 1.000 14.27864 121 ILE A N 1
ATOM 1781 C CA . ILE A 1 121 ? 2.55824 15.77613 -13.83841 1.000 13.10393 121 ILE A CA 1
ATOM 1782 C C . ILE A 1 121 ? 3.12109 16.84236 -14.76311 1.000 12.85606 121 ILE A C 1
ATOM 1783 O O . ILE A 1 121 ? 3.33576 17.98167 -14.34315 1.000 14.89719 121 ILE A O 1
ATOM 1799 N N . HIS A 1 122 ? 3.40301 16.48527 -16.00043 1.000 13.48008 122 HIS A N 1
ATOM 1800 C CA . HIS A 1 122 ? 4.02732 17.37727 -16.97515 1.000 13.27033 122 HIS A CA 1
ATOM 1801 C C . HIS A 1 122 ? 3.22090 17.44387 -18.25482 1.000 15.77051 122 HIS A C 1
ATOM 1802 O O . HIS A 1 122 ? 3.47779 16.72449 -19.24951 1.000 15.18154 122 HIS A O 1
ATOM 1816 N N . PRO A 1 123 ? 2.21490 18.30611 -18.28265 1.000 15.10412 123 PRO A N 1
ATOM 1817 C CA . PRO A 1 123 ? 1.46542 18.49712 -19.52898 1.000 15.42587 123 PRO A CA 1
ATOM 1818 C C . PRO A 1 123 ? 2.39594 18.98794 -20.62689 1.000 16.83411 123 PRO A C 1
ATOM 1819 O O . PRO A 1 123 ? 3.49433 19.46206 -20.36448 1.000 15.25089 123 PRO A O 1
ATOM 1830 N N . ASN A 1 124 ? 1.92329 18.86747 -21.86798 1.000 14.42746 124 ASN A N 1
ATOM 1831 C CA . ASN A 1 124 ? 2.65233 19.31693 -23.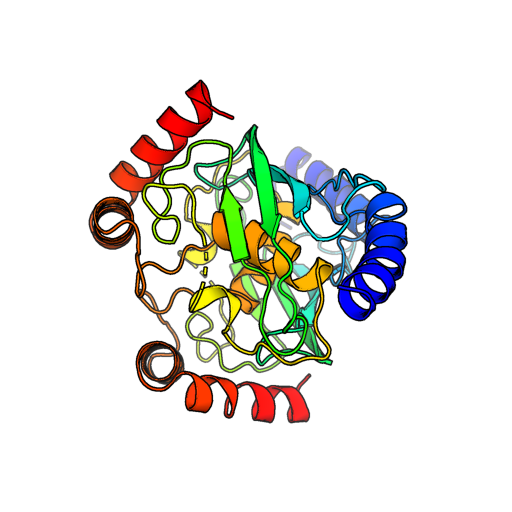06890 1.000 15.25566 124 ASN A CA 1
ATOM 1832 C C . ASN A 1 124 ? 1.79378 20.34145 -23.79689 1.000 19.11726 124 ASN A C 1
ATOM 1833 O O . ASN A 1 124 ? 1.10664 20.01832 -24.77218 1.000 17.90108 124 ASN A O 1
ATOM 1844 N N . PRO A 1 125 ? 1.79955 21.58965 -23.34009 1.000 17.14849 125 PRO A N 1
ATOM 1845 C CA . PRO A 1 125 ? 0.84783 22.56880 -23.87171 1.000 18.55503 125 PRO A CA 1
ATOM 1846 C C . PRO A 1 125 ? 1.15883 22.99328 -25.26862 1.000 21.35536 125 PRO A C 1
ATOM 1847 O O . PRO A 1 125 ? 0.33500 23.68391 -25.86690 1.000 22.83571 125 PRO A O 1
ATOM 1858 N N . GLU A 1 126 ? 2.32082 22.61478 -25.80799 1.000 21.71292 126 GLU A N 1
ATOM 1859 C CA . GLU A 1 126 ? 2.64563 22.94474 -27.18142 1.000 23.62734 126 GLU A CA 1
ATOM 1860 C C . GLU A 1 126 ? 1.67001 22.30808 -28.15696 1.000 23.23807 126 GLU A C 1
ATOM 1861 O O . GLU A 1 126 ? 1.53270 22.79328 -29.28175 1.000 31.09832 126 GLU A O 1
ATOM 1873 N N . SER A 1 127 ? 1.04730 21.19615 -27.78698 1.000 23.67296 127 SER A N 1
ATOM 1874 C CA . SER A 1 127 ? 0.06520 20.55687 -28.65295 1.000 30.18230 127 SER A CA 1
ATOM 1875 C C . SER A 1 127 ? -1.28969 20.50720 -27.94587 1.000 29.52324 127 SER A C 1
ATOM 1876 O O . SER A 1 127 ? -1.91541 19.44899 -27.86167 1.000 45.15397 127 SER A O 1
ATOM 1884 N N . ALA A 1 128 ? -1.75005 21.62549 -27.42741 1.000 31.67729 128 ALA A N 1
ATOM 1885 C CA . ALA A 1 128 ? -2.93901 21.56560 -26.58593 1.000 28.65713 128 ALA A CA 1
ATOM 1886 C C . ALA A 1 128 ? -4.19473 21.32602 -27.42216 1.000 25.78978 128 ALA A C 1
ATOM 1887 O O . ALA A 1 128 ? -4.53985 22.14390 -28.27179 1.000 31.47410 128 ALA A O 1
ATOM 1894 N N . LEU A 1 129 ? -4.90236 20.23114 -27.12366 1.000 26.59510 129 LEU A N 1
ATOM 1895 C CA . LEU A 1 129 ? -6.28847 20.06717 -27.58132 1.000 23.53787 129 LEU A CA 1
ATOM 1896 C C . LEU A 1 129 ? -7.22772 20.98745 -26.84047 1.000 31.65207 129 LEU A C 1
ATOM 1897 O O . LEU A 1 129 ? -8.24368 21.43066 -27.38285 1.000 34.61233 129 LEU A O 1
ATOM 1913 N N . ASN A 1 130 ? -6.97502 21.18990 -25.56439 1.000 24.96021 130 ASN A N 1
ATOM 1914 C CA . ASN A 1 130 ? -7.72743 22.14348 -24.76435 1.000 27.28208 130 ASN A CA 1
ATOM 1915 C C . ASN A 1 130 ? -6.92533 23.43029 -24.81707 1.000 31.71953 130 ASN A C 1
ATOM 1916 O O . ASN A 1 130 ? -5.97829 23.62110 -24.05482 1.000 27.30578 130 ASN A O 1
ATOM 1927 N N . GLU A 1 131 ? -7.30575 24.31769 -25.74501 1.000 32.05840 131 GLU A N 1
ATOM 1928 C CA . GLU A 1 131 ? -6.51767 25.53008 -25.98709 1.000 34.30309 131 GLU A CA 1
ATOM 1929 C C . GLU A 1 131 ? -6.49025 26.41830 -24.75055 1.000 32.33026 131 GLU A C 1
ATOM 1930 O O . GLU A 1 131 ? -5.46855 27.04759 -24.45426 1.000 31.99669 131 GLU A O 1
ATOM 1942 N N . GLU A 1 132 ? -7.61490 26.50581 -24.02573 1.000 32.32440 132 GLU A N 1
ATOM 1943 C CA . GLU A 1 132 ? -7.66449 27.35168 -22.83788 1.000 30.08495 132 GLU A CA 1
ATOM 1944 C C . GLU A 1 132 ? -6.71884 26.84153 -21.75011 1.000 30.38508 132 GLU A C 1
ATOM 1945 O O . GLU A 1 132 ? -6.00577 27.62287 -21.11569 1.000 30.97937 132 GLU A O 1
ATOM 1957 N N . ALA A 1 133 ? -6.71156 25.53394 -21.50150 1.000 27.52624 133 ALA A N 1
ATOM 1958 C CA . ALA A 1 133 ? -5.84277 25.01066 -20.45415 1.000 23.79843 133 ALA A CA 1
ATOM 1959 C C . ALA A 1 133 ? -4.39088 25.18239 -20.86912 1.000 26.20744 133 ALA A C 1
ATOM 1960 O O . ALA A 1 133 ? -3.52299 25.47134 -20.03149 1.000 26.75584 133 ALA A O 1
ATOM 1967 N N . GLY A 1 134 ? -4.11447 25.01048 -22.16760 1.000 24.21680 134 GLY A N 1
ATOM 1968 C CA . GLY A 1 134 ? -2.74429 25.13404 -22.64484 1.000 23.72482 134 GLY A CA 1
ATOM 1969 C C . GLY A 1 134 ? -2.23418 26.55218 -22.52122 1.000 27.53945 134 GLY A C 1
ATOM 1970 O O . GLY A 1 134 ? -1.12591 26.78482 -22.03529 1.000 26.24928 134 GLY A O 1
ATOM 1974 N N . ARG A 1 135 ? -3.04932 27.52185 -22.94514 1.000 30.24321 135 ARG A N 1
ATOM 1975 C CA . ARG A 1 135 ? -2.68958 28.93580 -22.81027 1.000 29.95322 135 ARG A CA 1
ATOM 1976 C C . ARG A 1 135 ? -2.53665 29.32125 -21.34822 1.000 31.08791 135 ARG A C 1
ATOM 1977 O O . ARG A 1 135 ? -1.56894 29.99565 -20.98327 1.000 31.44974 135 ARG A O 1
ATOM 1998 N N . LEU A 1 136 ? -3.48156 28.89923 -20.49097 1.000 29.97677 136 LEU A N 1
ATOM 1999 C CA . LEU A 1 136 ? -3.37349 29.24707 -19.07821 1.000 30.65972 136 LEU A CA 1
ATOM 2000 C C . LEU A 1 136 ? -2.12688 28.63483 -18.43826 1.000 29.90358 136 LEU A C 1
ATOM 2001 O O . LEU A 1 136 ? -1.43871 29.29627 -17.64973 1.000 32.06105 136 LEU A O 1
ATOM 2017 N N . LEU A 1 137 ? -1.80908 27.37849 -18.75355 1.000 27.46823 137 LEU A N 1
ATOM 2018 C CA . LEU A 1 137 ? -0.61942 26.77178 -18.16541 1.000 24.83992 137 LEU A CA 1
ATOM 2019 C C . LEU A 1 137 ? 0.62057 27.58545 -18.50812 1.000 26.77169 137 LEU A C 1
ATOM 2020 O O . LEU A 1 137 ? 1.48144 27.83359 -17.65494 1.000 26.62490 137 LEU A O 1
ATOM 2036 N N . LEU A 1 138 ? 0.70927 28.03416 -19.75342 1.000 26.75315 138 LEU A N 1
ATOM 2037 C CA . LEU A 1 138 ? 1.88375 28.76653 -20.20553 1.000 27.95926 138 LEU A CA 1
ATOM 2038 C C . LEU A 1 138 ? 1.91778 30.21370 -19.73870 1.000 31.75884 138 LEU A C 1
ATOM 2039 O O . LEU A 1 138 ? 3.00461 30.75979 -19.51352 1.000 35.89210 138 LEU A O 1
ATOM 2055 N N . GLU A 1 139 ? 0.76225 30.86911 -19.65658 1.000 32.65400 139 GLU A N 1
ATOM 2056 C CA . GLU A 1 139 ? 0.69114 32.31267 -19.47546 1.000 36.17659 139 GLU A CA 1
ATOM 2057 C C . GLU A 1 139 ? 0.11346 32.72163 -18.13472 1.000 37.40834 139 GLU A C 1
ATOM 2058 O O . GLU A 1 139 ? 0.25962 33.88719 -17.74812 1.000 40.37125 139 GLU A O 1
ATOM 2070 N N . ASN A 1 140 ? -0.51312 31.80614 -17.40787 1.000 37.51101 140 ASN A N 1
ATOM 2071 C CA . ASN A 1 140 ? -1.16612 32.10461 -16.14621 1.000 39.87293 140 ASN A CA 1
ATOM 2072 C C . ASN A 1 140 ? -1.21822 30.81902 -15.32135 1.000 37.57624 140 ASN A C 1
ATOM 2073 O O . ASN A 1 140 ? -2.29037 30.30396 -14.99450 1.000 39.43726 140 ASN A O 1
ATOM 2084 N N . TYR A 1 141 ? -0.04538 30.28188 -14.93562 1.000 36.57407 141 TYR A N 1
ATOM 2085 C CA . TYR A 1 141 ? -0.00514 28.90124 -14.44146 1.000 32.90645 141 TYR A CA 1
ATOM 2086 C C . TYR A 1 141 ? -0.93572 28.71172 -13.25264 1.000 43.52441 141 TYR A C 1
ATOM 2087 O O . TYR A 1 141 ? -1.55220 27.64735 -13.07805 1.000 38.11106 141 TYR A O 1
ATOM 2105 N N . GLU A 1 142 ? -1.01435 29.72575 -12.39800 1.000 42.70910 142 GLU A N 1
ATOM 2106 C CA . GLU A 1 142 ? -1.80832 29.59639 -11.18445 1.000 38.63526 142 GLU A CA 1
ATOM 2107 C C . GLU A 1 142 ? -3.28078 29.48603 -11.51259 1.000 36.40010 142 GLU A C 1
ATOM 2108 O O . GLU A 1 142 ? -4.02943 28.81029 -10.79480 1.000 39.97755 142 GLU A O 1
ATOM 2120 N N . GLU A 1 143 ? -3.73888 30.18670 -12.56193 1.000 37.12806 143 GLU A N 1
ATOM 2121 C CA . GLU A 1 143 ? -5.12582 30.02813 -12.98613 1.000 37.22123 143 GLU A CA 1
ATOM 2122 C C . GLU A 1 143 ? -5.36216 28.63248 -13.55641 1.000 36.75357 143 GLU A C 1
ATOM 2123 O O . GLU A 1 143 ? -6.40436 28.03535 -13.31200 1.000 32.26069 143 GLU A O 1
ATOM 2135 N N . TYR A 1 144 ? -4.42427 28.11537 -14.35832 1.000 31.30934 144 TYR A N 1
ATOM 2136 C CA . TYR A 1 144 ? -4.53957 26.74004 -14.83401 1.000 28.22826 144 TYR A CA 1
ATOM 2137 C C . TYR A 1 144 ? -4.70457 25.79346 -13.64919 1.000 29.71868 144 TYR A C 1
ATOM 2138 O O . TYR A 1 144 ? -5.62366 24.95545 -13.60676 1.000 28.28651 144 TYR A O 1
ATOM 2156 N N . ALA A 1 145 ? -3.80284 25.91634 -12.67805 1.000 27.86577 145 ALA A N 1
ATOM 2157 C CA . ALA A 1 145 ? -3.79611 24.99731 -11.54945 1.000 28.27430 145 ALA A CA 1
ATOM 2158 C C . ALA A 1 145 ? -5.06681 25.12656 -10.73595 1.000 28.22685 145 ALA A C 1
ATOM 2159 O O . ALA A 1 145 ? -5.66744 24.11405 -10.37380 1.000 26.78818 145 ALA A O 1
ATOM 2166 N N . ALA A 1 146 ? -5.50207 26.36050 -10.46173 1.000 29.23130 146 ALA A N 1
ATOM 2167 C CA . ALA A 1 146 ? -6.77130 26.58545 -9.77569 1.000 29.98808 146 ALA A CA 1
ATOM 2168 C C . ALA A 1 146 ? -7.93017 25.91988 -10.51168 1.000 30.66623 146 ALA A C 1
ATOM 2169 O O . ALA A 1 146 ? -8.78250 25.26595 -9.88968 1.000 30.89685 146 ALA A O 1
ATOM 2176 N N . ARG A 1 147 ? -8.02442 26.12728 -11.83130 1.000 31.14874 147 ARG A N 1
ATOM 2177 C CA . ARG A 1 147 ? -9.13503 25.53346 -12.56058 1.000 27.80568 147 ARG A CA 1
ATOM 2178 C C . ARG A 1 147 ? -9.08038 24.01707 -12.46404 1.000 33.07048 147 ARG A C 1
ATOM 2179 O O . ARG A 1 147 ? -10.10610 23.36407 -12.29183 1.000 29.97152 147 ARG A O 1
ATOM 2200 N N . ALA A 1 148 ? -7.88803 23.43030 -12.56776 1.000 26.06385 148 ALA A N 1
ATOM 2201 C CA . ALA A 1 148 ? -7.76346 21.98125 -12.56938 1.000 20.82215 148 ALA A CA 1
ATOM 2202 C C . ALA A 1 148 ? -8.03513 21.40683 -11.19183 1.000 22.14879 148 ALA A C 1
ATOM 2203 O O . ALA A 1 148 ? -8.62208 20.31873 -11.06782 1.000 23.05512 148 ALA A O 1
ATOM 2210 N N . ARG A 1 149 ? -7.55480 22.08558 -10.14493 1.000 22.04076 149 ARG A N 1
ATOM 2211 C CA . ARG A 1 149 ? -7.83316 21.61729 -8.79392 1.000 22.25851 149 ARG A CA 1
ATOM 2212 C C . ARG A 1 149 ? -9.33310 21.67093 -8.48701 1.000 24.83923 149 ARG A C 1
ATOM 2213 O O . ARG A 1 149 ? -9.87674 20.76642 -7.84395 1.000 24.35042 149 ARG A O 1
ATOM 2234 N N . LEU A 1 150 ? -10.01415 22.73160 -8.91467 1.000 25.90669 150 LEU A N 1
ATOM 2235 C CA . LEU A 1 150 ? -11.42623 22.84809 -8.58639 1.000 28.16669 150 LEU A CA 1
ATOM 2236 C C . LEU A 1 150 ? -12.19099 21.72637 -9.27289 1.000 27.79638 150 LEU A C 1
ATOM 2237 O O . LEU A 1 150 ? -13.07801 21.11225 -8.67656 1.000 28.88272 150 LEU A O 1
ATOM 2253 N N . LEU A 1 151 ? -11.83404 21.41373 -10.51134 1.000 27.24333 151 LEU A N 1
ATOM 2254 C CA . LEU A 1 151 ? -12.53768 20.34725 -11.19629 1.000 24.55682 151 LEU A CA 1
ATOM 2255 C C . LEU A 1 151 ? -12.19632 19.00829 -10.56404 1.000 30.59118 151 LEU A C 1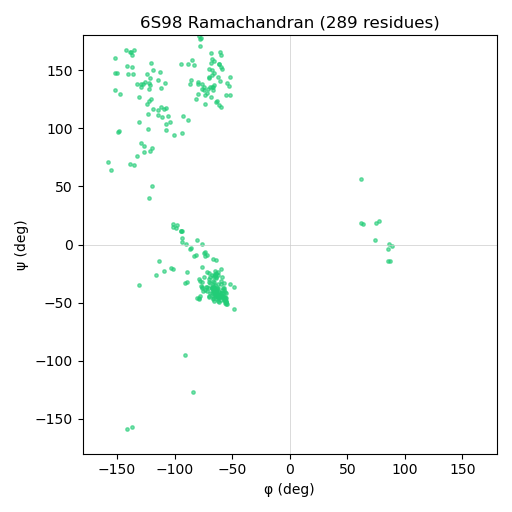
ATOM 2256 O O . LEU A 1 151 ? -13.05611 18.13513 -10.45586 1.000 28.30793 151 LEU A O 1
ATOM 2272 N N . THR A 1 152 ? -10.97561 18.85554 -10.05920 1.000 21.61525 152 THR A N 1
ATOM 2273 C CA . THR A 1 152 ? -10.62185 17.61164 -9.37488 1.000 22.02202 152 THR A CA 1
ATOM 2274 C C . THR A 1 152 ? -11.41952 17.43872 -8.08450 1.000 19.28547 152 THR A C 1
ATOM 2275 O O . THR A 1 152 ? -11.80739 16.31833 -7.72748 1.000 21.32469 152 THR A O 1
ATOM 2286 N N . GLU A 1 153 ? -11.68009 18.53729 -7.36617 1.000 20.71446 153 GLU A N 1
ATOM 2287 C CA . GLU A 1 153 ? -12.52264 18.49249 -6.17167 1.000 24.29861 153 GLU A CA 1
ATOM 2288 C C . GLU A 1 153 ? -13.90731 17.91507 -6.47615 1.000 25.08430 153 GLU A C 1
ATOM 2289 O O . GLU A 1 153 ? -14.43209 17.11383 -5.69294 1.000 26.06775 153 GLU A O 1
ATOM 2301 N N . ILE A 1 154 ? -14.49930 18.29557 -7.61514 1.000 25.60745 154 ILE A N 1
ATOM 2302 C CA . ILE A 1 154 ? -15.84879 17.84563 -7.94912 1.000 25.02722 154 ILE A CA 1
ATOM 2303 C C . ILE A 1 154 ? -15.81907 16.42614 -8.48100 1.000 22.62270 154 ILE A C 1
ATOM 2304 O O . ILE A 1 154 ? -16.60492 15.57119 -8.05027 1.000 23.02061 154 ILE A O 1
ATOM 2320 N N . HIS A 1 155 ? -14.88906 16.15353 -9.38989 1.000 19.77344 155 HIS A N 1
ATOM 2321 C CA . HIS A 1 155 ? -14.96228 14.96918 -10.24304 1.000 20.74332 155 HIS A CA 1
ATOM 2322 C C . HIS A 1 155 ? -14.04791 13.84493 -9.83050 1.000 22.90435 155 HIS A C 1
ATOM 2323 O O . HIS A 1 155 ? -14.29792 12.70097 -10.22760 1.000 19.70160 155 HIS A O 1
ATOM 2337 N N . GLY A 1 156 ? -13.01322 14.12845 -9.05223 1.000 18.47050 156 GLY A N 1
ATOM 2338 C CA . GLY A 1 156 ? -12.02752 13.12631 -8.70554 1.000 19.63562 156 GLY A CA 1
ATOM 2339 C C . GLY A 1 156 ? -12.43005 12.27274 -7.51906 1.000 22.24899 156 GLY A C 1
ATOM 2340 O O . GLY A 1 156 ? -11.66835 11.38757 -7.14942 1.000 22.71140 156 GLY A O 1
ATOM 2345 N N . GLU B 1 6 ? 24.93793 17.80908 8.05031 1.000 64.46678 6 GLU B N 1
ATOM 2346 C CA . GLU B 1 6 ? 23.66452 17.46439 7.41663 1.000 63.03428 6 GLU B CA 1
ATOM 2347 C C . GLU B 1 6 ? 22.80944 18.72264 7.29880 1.000 65.70303 6 GLU B C 1
ATOM 2348 O O . GLU B 1 6 ? 22.30085 19.01537 6.22431 1.000 82.06212 6 GLU B O 1
ATOM 2359 N N . ASN B 1 7 ? 22.67011 19.47028 8.39580 1.000 58.37313 7 ASN B N 1
ATOM 2360 C CA . ASN B 1 7 ? 21.94990 20.74522 8.41804 1.000 48.44110 7 ASN B CA 1
ATOM 2361 C C . ASN B 1 7 ? 20.47352 20.56126 8.05898 1.000 51.99504 7 ASN B C 1
ATOM 2362 O O . ASN B 1 7 ? 19.96715 21.15433 7.10358 1.000 60.71639 7 ASN B O 1
ATOM 2373 N N . LEU B 1 8 ? 19.79911 19.69761 8.80507 1.000 42.87230 8 LEU B N 1
ATOM 2374 C CA . LEU B 1 8 ? 18.34915 19.57784 8.73907 1.000 34.74249 8 LEU B CA 1
ATOM 2375 C C . LEU B 1 8 ? 17.83999 19.47942 10.16773 1.000 35.37117 8 LEU B C 1
ATOM 2376 O O . LEU B 1 8 ? 18.53137 18.91965 11.03397 1.000 37.71930 8 LEU B O 1
ATOM 2392 N N . PRO B 1 9 ? 16.66041 20.01732 10.44799 1.000 36.49481 9 PRO B N 1
ATOM 2393 C CA . PRO B 1 9 ? 16.05549 19.79580 11.75734 1.000 36.93012 9 PRO B CA 1
ATOM 2394 C C . PRO B 1 9 ? 16.01362 18.31287 12.06997 1.000 40.19855 9 PRO B C 1
ATOM 2395 O O . PRO B 1 9 ? 15.77610 17.48079 11.17375 1.000 33.54147 9 PRO B O 1
ATOM 2406 N N . PRO B 1 10 ? 16.20040 17.95222 13.34070 1.000 38.87727 10 PRO B N 1
ATOM 2407 C CA . PRO B 1 10 ? 16.27256 16.52976 13.69419 1.000 37.88080 10 PRO B CA 1
ATOM 2408 C C . PRO B 1 10 ? 15.05323 15.72590 13.28614 1.000 36.46459 10 PRO B C 1
ATOM 2409 O O . PRO B 1 10 ? 15.20434 14.57611 12.86429 1.000 35.71018 10 PRO B O 1
ATOM 2420 N N . HIS B 1 11 ? 13.83434 16.26493 13.41184 1.000 36.58802 11 HIS B N 1
ATOM 2421 C CA . HIS B 1 11 ? 12.70360 15.44590 12.99277 1.000 35.83816 11 HIS B CA 1
ATOM 2422 C C . HIS B 1 11 ? 12.65757 15.31901 11.47639 1.000 32.95888 11 HIS B C 1
ATOM 2423 O O . HIS B 1 11 ? 12.14955 14.30728 10.97629 1.000 32.23159 11 HIS B O 1
ATOM 2437 N N . ILE B 1 12 ? 13.25117 16.26208 10.73407 1.000 31.83369 12 ILE B N 1
ATOM 2438 C CA . ILE B 1 12 ? 13.32120 16.12013 9.27873 1.000 30.00006 12 ILE B CA 1
ATOM 2439 C C . ILE B 1 12 ? 14.34601 15.04729 8.90595 1.000 29.04363 12 ILE B C 1
ATOM 2440 O O . ILE B 1 12 ? 14.12169 14.24871 7.99067 1.000 29.58251 12 ILE B O 1
ATOM 2456 N N . ILE B 1 13 ? 15.46923 14.98746 9.62036 1.000 30.30705 13 ILE B N 1
ATOM 2457 C CA . ILE B 1 13 ? 16.43358 13.91631 9.35501 1.000 30.34646 13 ILE B CA 1
ATOM 2458 C C . ILE B 1 13 ? 15.78737 12.54979 9.56971 1.000 33.42333 13 ILE B C 1
ATOM 2459 O O . ILE B 1 13 ? 15.99977 11.60299 8.78300 1.000 31.54816 13 ILE B O 1
ATOM 2475 N N . ARG B 1 14 ? 14.98901 12.42120 10.63176 1.000 31.92157 14 ARG B N 1
ATOM 2476 C CA . ARG B 1 14 ? 14.31873 11.15091 10.90031 1.000 33.67741 14 ARG B CA 1
ATOM 2477 C C . ARG B 1 14 ? 13.31996 10.81878 9.78565 1.000 31.04445 14 ARG B C 1
ATOM 2478 O O . ARG B 1 14 ? 13.25555 9.66413 9.33768 1.000 31.05268 14 ARG B O 1
ATOM 2499 N N . LEU B 1 15 ? 12.56262 11.81586 9.29584 1.000 30.57409 15 LEU B N 1
ATOM 2500 C CA . LEU B 1 15 ? 11.63935 11.57599 8.19056 1.000 28.60980 15 LEU B CA 1
ATOM 2501 C C . LEU B 1 15 ? 12.37413 11.16572 6.92816 1.000 26.84912 15 LEU B C 1
ATOM 2502 O O . LEU B 1 15 ? 11.94341 10.24042 6.22758 1.000 31.13548 15 LEU B O 1
ATOM 2518 N N . VAL B 1 16 ? 13.48421 11.83831 6.61907 1.000 26.20786 16 VAL B N 1
ATOM 2519 C CA . VAL B 1 16 ? 14.28791 11.45048 5.45980 1.000 25.26974 16 VAL B CA 1
ATOM 2520 C C . VAL B 1 16 ? 14.82163 10.03032 5.61406 1.000 27.25678 16 VAL B C 1
ATOM 2521 O O . VAL B 1 16 ? 14.77750 9.24419 4.66001 1.000 29.31697 16 VAL B O 1
ATOM 2534 N N . TYR B 1 17 ? 15.35044 9.68790 6.79031 1.000 30.71745 17 TYR B N 1
ATOM 2535 C CA . TYR B 1 17 ? 15.82958 8.33033 7.01658 1.000 29.54198 17 TYR B CA 1
ATOM 2536 C C . TYR B 1 17 ? 14.71678 7.32522 6.75606 1.000 31.96399 17 TYR B C 1
ATOM 2537 O O . TYR B 1 17 ? 14.90864 6.32799 6.05866 1.000 34.83369 17 TYR B O 1
ATOM 2555 N N . LYS B 1 18 ? 13.54505 7.55492 7.35230 1.000 30.17957 18 LYS B N 1
ATOM 2556 C CA . LYS B 1 18 ? 12.42149 6.65349 7.13495 1.000 39.19965 18 LYS B CA 1
ATOM 2557 C C . LYS B 1 18 ? 12.12820 6.51253 5.64429 1.000 34.14904 18 LYS B C 1
ATOM 2558 O O . LYS B 1 18 ? 12.01436 5.39233 5.12585 1.000 35.61913 18 LYS B O 1
ATOM 2577 N N . GLU B 1 19 ? 12.03698 7.63829 4.92758 1.000 30.83833 19 GLU B N 1
ATOM 2578 C CA . GLU B 1 19 ? 11.64293 7.57755 3.52601 1.000 26.44677 19 GLU B CA 1
ATOM 2579 C C . GLU B 1 19 ? 12.68163 6.87129 2.66925 1.000 30.66743 19 GLU B C 1
ATOM 2580 O O . GLU B 1 19 ? 12.32699 6.05880 1.80398 1.000 30.62206 19 GLU B O 1
ATOM 2592 N N . VAL B 1 20 ? 13.96378 7.18558 2.86175 1.000 26.60487 20 VAL B N 1
ATOM 2593 C CA . VAL B 1 20 ? 14.97548 6.56042 2.02825 1.000 30.93064 20 VAL B CA 1
ATOM 2594 C C . VAL B 1 20 ? 15.06377 5.07578 2.33675 1.000 29.94723 20 VAL B C 1
ATOM 2595 O O . VAL B 1 20 ? 15.26236 4.26037 1.42983 1.000 32.02292 20 VAL B O 1
ATOM 2608 N N . THR B 1 21 ? 14.91015 4.69621 3.61418 1.000 34.02273 21 THR B N 1
ATOM 2609 C CA . THR B 1 21 ? 14.96850 3.28298 3.94097 1.000 37.20097 21 THR B CA 1
ATOM 2610 C C . THR B 1 21 ? 13.78808 2.56307 3.29478 1.000 35.63805 21 THR B C 1
ATOM 2611 O O . THR B 1 21 ? 13.94928 1.46465 2.75106 1.000 39.21105 21 THR B O 1
ATOM 2622 N N . THR B 1 22 ? 12.62575 3.20660 3.25549 1.000 33.91461 22 THR B N 1
ATOM 2623 C CA . THR B 1 22 ? 11.49185 2.62205 2.55721 1.000 34.72401 22 THR B CA 1
ATOM 2624 C C . THR B 1 22 ? 11.75515 2.48135 1.06020 1.000 32.32258 22 THR B C 1
ATOM 2625 O O . THR B 1 22 ? 11.39781 1.46340 0.45663 1.000 40.48684 22 THR B O 1
ATOM 2636 N N . LEU B 1 23 ? 12.35904 3.49381 0.44055 1.000 30.33780 23 LEU B N 1
ATOM 2637 C CA . LEU B 1 23 ? 12.62857 3.44590 -0.98672 1.000 31.44529 23 LEU B CA 1
ATOM 2638 C C . LEU B 1 23 ? 13.68752 2.42614 -1.34439 1.000 32.40583 23 LEU B C 1
ATOM 2639 O O . LEU B 1 23 ? 13.70548 1.92411 -2.47183 1.000 31.97777 23 LEU B O 1
ATOM 2655 N N . THR B 1 24 ? 14.61579 2.14219 -0.42678 1.000 33.80278 24 THR B N 1
ATOM 2656 C CA . THR B 1 24 ? 15.55491 1.05042 -0.66379 1.000 37.38136 24 THR B CA 1
ATOM 2657 C C . THR B 1 24 ? 14.83590 -0.29341 -0.61137 1.000 39.34462 24 THR B C 1
ATOM 2658 O O . THR B 1 24 ? 15.10657 -1.17885 -1.42616 1.000 43.71963 24 THR B O 1
ATOM 2669 N N . ALA B 1 25 ? 13.91449 -0.47090 0.34471 1.000 41.26150 25 ALA B N 1
ATOM 2670 C CA . ALA B 1 25 ? 13.25920 -1.76513 0.51316 1.000 43.95495 25 ALA B CA 1
ATOM 2671 C C . ALA B 1 25 ? 12.16322 -2.01063 -0.52319 1.000 48.08934 25 ALA B C 1
ATOM 2672 O O . ALA B 1 25 ? 11.90787 -3.16476 -0.89670 1.000 52.74820 25 ALA B O 1
ATOM 2679 N N . ASP B 1 26 ? 11.49773 -0.95757 -0.97868 1.000 48.57830 26 ASP B N 1
ATOM 2680 C CA . ASP B 1 26 ? 10.33381 -1.07307 -1.85670 1.000 46.47971 26 ASP B CA 1
ATOM 2681 C C . ASP B 1 26 ? 10.45971 0.01540 -2.91432 1.000 40.22023 26 ASP B C 1
ATOM 2682 O O . ASP B 1 26 ? 9.70646 0.99653 -2.92086 1.000 43.37608 26 ASP B O 1
ATOM 2691 N N . PRO B 1 27 ? 11.43152 -0.10924 -3.81392 1.000 44.77146 27 PRO B N 1
ATOM 2692 C CA . PRO B 1 27 ? 11.69878 0.97627 -4.75059 1.000 40.61614 27 PRO B CA 1
ATOM 2693 C C . PRO B 1 27 ? 10.59120 1.11349 -5.77411 1.000 37.24728 27 PRO B C 1
ATOM 2694 O O . PRO B 1 27 ? 9.98104 0.11500 -6.18472 1.000 39.27671 27 PRO B O 1
ATOM 2705 N N . PRO B 1 28 ? 10.28665 2.34670 -6.17738 1.000 33.07254 28 PRO B N 1
ATOM 2706 C CA . PRO B 1 28 ? 9.41084 2.55487 -7.32752 1.000 32.81828 28 PRO B CA 1
ATOM 2707 C C . PRO B 1 28 ? 9.99393 1.92903 -8.58781 1.000 32.32690 28 PRO B C 1
ATOM 2708 O O . PRO B 1 28 ? 11.20914 1.78649 -8.72347 1.000 31.25255 28 PRO B O 1
ATOM 2719 N N . ASP B 1 29 ? 9.10768 1.55720 -9.50381 1.000 35.16007 29 ASP B N 1
ATOM 2720 C CA . ASP B 1 29 ? 9.50720 0.90370 -10.74703 1.000 31.87497 29 ASP B CA 1
ATOM 2721 C C . ASP B 1 29 ? 10.58097 1.71958 -11.44824 1.000 28.81177 29 ASP B C 1
ATOM 2722 O O . ASP B 1 29 ? 10.40761 2.91619 -11.66629 1.000 29.86501 29 ASP B O 1
ATOM 2731 N N . GLY B 1 30 ? 11.69702 1.07892 -11.81289 1.000 32.64257 30 GLY B N 1
ATOM 2732 C CA . GLY B 1 30 ? 12.74194 1.76949 -12.56038 1.000 26.95105 30 GLY B CA 1
ATOM 2733 C C . GLY B 1 30 ? 13.58259 2.75168 -11.77911 1.000 26.84408 30 GLY B C 1
ATOM 2734 O O . GLY B 1 30 ? 14.43197 3.42986 -12.35471 1.000 26.90535 30 GLY B O 1
ATOM 2738 N N . ILE B 1 31 ? 13.38811 2.86215 -10.49662 1.000 24.04618 31 ILE B N 1
ATOM 2739 C CA . ILE B 1 31 ? 14.16021 3.75610 -9.65909 1.000 21.59365 31 ILE B CA 1
ATOM 2740 C C . ILE B 1 31 ? 14.85451 2.95831 -8.56898 1.000 27.01640 31 ILE B C 1
ATOM 2741 O O . ILE B 1 31 ? 14.27285 2.04186 -7.97349 1.000 27.59579 31 ILE B O 1
ATOM 2757 N N . LYS B 1 32 ? 16.11118 3.29315 -8.31961 1.000 23.37526 32 LYS B N 1
ATOM 2758 C CA . LYS B 1 32 ? 16.85985 2.78138 -7.19421 1.000 24.63809 32 LYS B CA 1
ATOM 2759 C C . LYS B 1 32 ? 17.48984 3.93939 -6.43349 1.000 28.60887 32 LYS B C 1
ATOM 2760 O O . LYS B 1 32 ? 18.04180 4.87041 -7.04691 1.000 24.12075 32 LYS B O 1
ATOM 2779 N N . VAL B 1 33 ? 17.44197 3.86529 -5.10269 1.000 26.96132 33 VAL B N 1
ATOM 2780 C CA . VAL B 1 33 ? 18.11843 4.82830 -4.24722 1.000 25.84882 33 VAL B CA 1
ATOM 2781 C C . VAL B 1 33 ? 19.21458 4.13209 -3.47697 1.000 29.98904 33 VAL B C 1
ATOM 2782 O O . VAL B 1 33 ? 19.04635 3.00414 -2.99172 1.000 37.38900 33 VAL B O 1
ATOM 2795 N N . PHE B 1 34 ? 20.33030 4.82753 -3.32478 1.000 31.82504 34 PHE B N 1
ATOM 2796 C CA . PHE B 1 34 ? 21.50116 4.28535 -2.65128 1.000 40.93110 34 PHE B CA 1
ATOM 2797 C C . PHE B 1 34 ? 21.91546 5.24689 -1.56247 1.000 38.58420 34 PHE B C 1
ATOM 2798 O O . PHE B 1 34 ? 22.82619 6.06163 -1.73621 1.000 48.87807 34 PHE B O 1
ATOM 2815 N N . PRO B 1 35 ? 21.23858 5.21087 -0.43544 1.000 39.55615 35 PRO B N 1
ATOM 2816 C CA . PRO B 1 35 ? 21.53255 6.19925 0.59871 1.000 39.48297 35 PRO B CA 1
ATOM 2817 C C . PRO B 1 35 ? 22.88955 5.95101 1.22204 1.000 47.95755 35 PRO B C 1
ATOM 2818 O O . PRO B 1 35 ? 23.36876 4.81811 1.29073 1.000 50.66437 35 PRO B O 1
ATOM 2829 N N . ASN B 1 36 ? 23.50710 7.03564 1.68151 1.000 43.10446 36 ASN B N 1
ATOM 2830 C CA . ASN B 1 36 ? 24.70205 6.98173 2.51415 1.000 52.85831 36 ASN B CA 1
ATOM 2831 C C . ASN B 1 36 ? 24.29060 7.45302 3.90739 1.000 59.79612 36 ASN B C 1
ATOM 2832 O O . ASN B 1 36 ? 23.99039 8.63551 4.10124 1.000 55.82095 36 ASN B O 1
ATOM 2843 N N . GLU B 1 37 ? 24.26675 6.53159 4.87437 1.000 65.70745 37 GLU B N 1
ATOM 2844 C CA . GLU B 1 37 ? 23.82284 6.88494 6.22201 1.000 61.85041 37 GLU B CA 1
ATOM 2845 C C . GLU B 1 37 ? 24.69110 7.97914 6.84327 1.000 67.80359 37 GLU B C 1
ATOM 2846 O O . GLU B 1 37 ? 24.22761 8.68462 7.75105 1.000 70.32761 37 GLU B O 1
ATOM 2850 N N . GLU B 1 38 ? 25.92082 8.16167 6.34375 1.000 64.18395 38 GLU B N 1
ATOM 2851 C CA . GLU B 1 38 ? 26.79216 9.22214 6.84328 1.000 61.52402 38 GLU B CA 1
ATOM 2852 C C . GLU B 1 38 ? 26.19869 10.59830 6.57810 1.000 52.52012 38 GLU B C 1
ATOM 2853 O O . GLU B 1 38 ? 26.33070 11.50722 7.40942 1.000 46.74519 38 GLU B O 1
ATOM 2857 N N . ASP B 1 39 ? 25.55094 10.77360 5.41257 1.000 47.97352 39 ASP B N 1
ATOM 2858 C CA . ASP B 1 39 ? 24.96252 12.06241 5.03572 1.000 49.14607 39 ASP B CA 1
ATOM 2859 C C . ASP B 1 39 ? 23.72137 11.79502 4.18270 1.000 44.25149 39 ASP B C 1
ATOM 2860 O O . ASP B 1 39 ? 23.82131 11.60538 2.96828 1.000 40.46209 39 ASP B O 1
ATOM 2869 N N . LEU B 1 40 ? 22.55876 11.83045 4.81949 1.000 39.72178 40 LEU B N 1
ATOM 2870 C CA . LEU B 1 40 ? 21.30043 11.58827 4.13800 1.000 32.82496 40 LEU B CA 1
ATOM 2871 C C . LEU B 1 40 ? 20.84781 12.75490 3.25863 1.000 32.29295 40 LEU B C 1
ATOM 2872 O O . LEU B 1 40 ? 19.85613 12.61016 2.53842 1.000 35.46058 40 LEU B O 1
ATOM 2888 N N . THR B 1 41 ? 21.53543 13.90499 3.32011 1.000 36.79130 41 THR B N 1
ATOM 2889 C CA . THR B 1 41 ? 21.18747 15.03400 2.46646 1.000 30.15581 41 THR B CA 1
ATOM 2890 C C . THR B 1 41 ? 21.85109 14.96614 1.09155 1.000 31.42735 41 THR B C 1
ATOM 2891 O O . THR B 1 41 ? 21.58361 15.84636 0.26701 1.000 28.31665 41 THR B O 1
ATOM 2902 N N . ASP B 1 42 ? 22.69941 13.95957 0.82830 1.000 26.42850 42 ASP B N 1
ATOM 2903 C CA . ASP B 1 42 ? 23.34351 13.76552 -0.48753 1.000 27.44441 42 ASP B CA 1
ATOM 2904 C C . ASP B 1 42 ? 22.98240 12.37034 -0.97688 1.000 24.33005 42 ASP B C 1
ATOM 2905 O O . ASP B 1 42 ? 23.54366 11.37819 -0.48750 1.000 32.46751 42 ASP B O 1
ATOM 2914 N N . LEU B 1 43 ? 22.000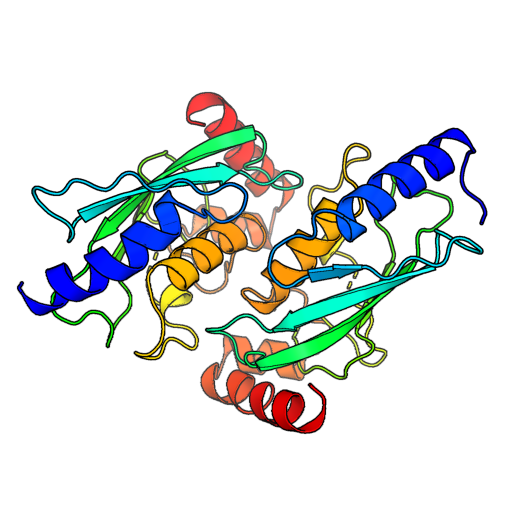16 12.29937 -1.84225 1.000 22.32045 43 LEU B N 1
ATOM 2915 C CA . LEU B 1 43 ? 21.35605 11.04833 -2.20261 1.000 22.41635 43 LEU B CA 1
ATOM 2916 C C . LEU B 1 43 ? 21.66977 10.69316 -3.63938 1.000 23.05128 43 LEU B C 1
ATOM 2917 O O . LEU B 1 43 ? 21.26109 11.41031 -4.54515 1.000 26.46897 43 LEU B O 1
ATOM 2933 N N . GLN B 1 44 ? 22.32623 9.55514 -3.82139 1.000 23.43944 44 GLN B N 1
ATOM 2934 C CA . GLN B 1 44 ? 22.50028 8.98604 -5.15026 1.000 25.54961 44 GLN B CA 1
ATOM 2935 C C . GLN B 1 44 ? 21.32370 8.11095 -5.53859 1.000 25.05218 44 GLN B C 1
ATOM 2936 O O . GLN B 1 44 ? 20.82922 7.31808 -4.73426 1.000 24.96593 44 GLN B O 1
ATOM 2950 N N . VAL B 1 45 ? 20.91560 8.24509 -6.78666 1.000 19.42386 45 VAL B N 1
ATOM 2951 C CA . VAL B 1 45 ? 19.72136 7.64437 -7.34501 1.000 17.53068 45 VAL B CA 1
ATOM 2952 C C . VAL B 1 45 ? 20.06714 7.19219 -8.74624 1.000 22.66162 45 VAL B C 1
ATOM 2953 O O . VAL B 1 45 ? 20.87707 7.81795 -9.43726 1.000 20.99480 45 VAL B O 1
ATOM 2966 N N . THR B 1 46 ? 19.44898 6.09336 -9.17379 1.000 20.67416 46 THR B N 1
ATOM 2967 C CA . THR B 1 46 ? 19.43051 5.78151 -10.59408 1.000 16.40408 46 THR B CA 1
ATOM 2968 C C . THR B 1 46 ? 17.99300 5.67279 -11.07490 1.000 20.13804 46 THR B C 1
ATOM 2969 O O . THR B 1 46 ? 17.15291 5.09185 -10.38550 1.000 22.27567 46 THR B O 1
ATOM 2980 N N . ILE B 1 47 ? 17.73720 6.21678 -12.25890 1.000 17.16511 47 ILE B N 1
ATOM 2981 C CA . ILE B 1 47 ? 16.45697 6.12584 -12.93541 1.000 15.44480 47 ILE B CA 1
ATOM 2982 C C . ILE B 1 47 ? 16.67637 5.44611 -14.27099 1.000 14.91308 47 ILE B C 1
ATOM 2983 O O . ILE B 1 47 ? 17.50634 5.90153 -15.07499 1.000 16.35853 47 ILE B O 1
ATOM 2999 N N . GLU B 1 48 ? 15.93690 4.36970 -14.52708 1.000 16.85432 48 GLU B N 1
ATOM 3000 C CA . GLU B 1 48 ? 15.96353 3.74175 -15.84132 1.000 19.04083 48 GLU B CA 1
ATOM 3001 C C . GLU B 1 48 ? 15.26002 4.64567 -16.84202 1.000 18.73237 48 GLU B C 1
ATOM 3002 O O . GLU B 1 48 ? 14.14133 5.12144 -16.59268 1.000 18.44154 48 GLU B O 1
ATOM 3014 N N . GLY B 1 49 ? 15.87085 4.85406 -17.99749 1.000 16.88044 49 GLY B N 1
ATOM 3015 C CA . GLY B 1 49 ? 15.21555 5.57965 -19.04768 1.000 18.11829 49 GLY B CA 1
ATOM 3016 C C . GLY B 1 49 ? 13.99939 4.80953 -19.49267 1.000 16.28524 49 GLY B C 1
ATOM 3017 O O . GLY B 1 49 ? 14.09706 3.62947 -19.81773 1.000 16.61213 49 GLY B O 1
ATOM 3021 N N . PRO B 1 50 ? 12.81126 5.41203 -19.43894 1.000 18.55354 50 PRO B N 1
ATOM 3022 C CA . PRO B 1 50 ? 11.60858 4.64505 -19.75535 1.000 16.73680 50 PRO B CA 1
ATOM 3023 C C . PRO B 1 50 ? 11.52007 4.23293 -21.20824 1.000 13.72116 50 PRO B C 1
ATOM 3024 O O . PRO B 1 50 ? 12.00671 4.94336 -22.10524 1.000 15.67414 50 PRO B O 1
ATOM 3035 N N . GLU B 1 51 ? 10.93499 3.04751 -21.41814 1.000 14.90126 51 GLU B N 1
ATOM 3036 C CA . GLU B 1 51 ? 10.64742 2.59055 -22.75441 1.000 16.29154 51 GLU B CA 1
ATOM 3037 C C . GLU B 1 51 ? 9.74031 3.62991 -23.39854 1.000 18.64997 51 GLU B C 1
ATOM 3038 O O . GLU B 1 51 ? 9.07911 4.41437 -22.72669 1.000 18.53196 51 GLU B O 1
ATOM 3050 N N . GLY B 1 52 ? 9.81708 3.74537 -24.70297 1.000 17.37909 52 GLY B N 1
ATOM 3051 C CA . GLY B 1 52 ? 8.93045 4.70060 -25.31924 1.000 13.79391 52 GLY B CA 1
ATOM 3052 C C . GLY B 1 52 ? 9.36375 6.13713 -25.18125 1.000 13.24275 52 GLY B C 1
ATOM 3053 O O . GLY B 1 52 ? 8.56286 7.04919 -25.38203 1.000 13.96368 52 GLY B O 1
ATOM 3057 N N . THR B 1 53 ? 10.63829 6.35195 -24.91463 1.000 15.11360 53 THR B N 1
ATOM 3058 C CA . THR B 1 53 ? 11.26905 7.65702 -24.84678 1.000 14.22957 53 THR B CA 1
ATOM 3059 C C . THR B 1 53 ? 12.61484 7.49765 -25.52159 1.000 12.63532 53 THR B C 1
ATOM 3060 O O . THR B 1 53 ? 13.12577 6.37299 -25.64081 1.000 14.17106 53 THR B O 1
ATOM 3071 N N . PRO B 1 54 ? 13.26504 8.60899 -25.85652 1.000 11.36996 54 PRO B N 1
ATOM 3072 C CA . PRO B 1 54 ? 14.63540 8.50496 -26.42433 1.000 13.33843 54 PRO B CA 1
ATOM 3073 C C . PRO B 1 54 ? 15.67258 7.98174 -25.44263 1.000 15.75632 54 PRO B C 1
ATOM 3074 O O . PRO B 1 54 ? 16.79372 7.65881 -25.88043 1.000 15.43356 54 PRO B O 1
ATOM 3085 N N . TYR B 1 55 ? 15.34710 7.90735 -24.14809 1.000 11.84854 55 TYR B N 1
ATOM 3086 C CA . TYR B 1 55 ? 16.24038 7.48239 -23.07220 1.000 14.38865 55 TYR B CA 1
ATOM 3087 C C . TYR B 1 55 ? 16.09764 6.00202 -22.78410 1.000 13.24469 55 TYR B C 1
ATOM 3088 O O . TYR B 1 55 ? 16.80914 5.47666 -21.93359 1.000 14.87707 55 TYR B O 1
ATOM 3106 N N . ALA B 1 56 ? 15.24249 5.28038 -23.53626 1.000 13.64725 56 ALA B N 1
ATOM 3107 C CA . ALA B 1 56 ? 15.04022 3.86048 -23.32734 1.000 14.53204 56 ALA B CA 1
ATOM 3108 C C . ALA B 1 56 ? 16.33640 3.04411 -23.31650 1.000 15.77644 56 ALA B C 1
ATOM 3109 O O . ALA B 1 56 ? 17.24852 3.24213 -24.12034 1.000 18.42000 56 ALA B O 1
ATOM 3116 N N . GLY B 1 57 ? 16.40977 2.13406 -22.35448 1.000 21.13010 57 GLY B N 1
ATOM 3117 C CA . GLY B 1 57 ? 17.56213 1.26767 -22.24099 1.000 22.13158 57 GLY B CA 1
ATOM 3118 C C . GLY B 1 57 ? 18.71249 1.82747 -21.42754 1.000 22.73922 57 GLY B C 1
ATOM 3119 O O . GLY B 1 57 ? 19.63982 1.06416 -21.09881 1.000 25.43817 57 GLY B O 1
ATOM 3123 N N . GLY B 1 58 ? 18.71688 3.12408 -21.13822 1.000 16.80340 58 GLY B N 1
ATOM 3124 C CA . GLY B 1 58 ? 19.82902 3.67593 -20.39502 1.000 17.42857 58 GLY B CA 1
ATOM 3125 C C . GLY B 1 58 ? 19.56099 3.73388 -18.89563 1.000 16.33188 58 GLY B C 1
ATOM 3126 O O . GLY B 1 58 ? 18.39748 3.75063 -18.48681 1.000 17.08174 58 GLY B O 1
ATOM 3130 N N . LEU B 1 59 ? 20.62741 3.73701 -18.10125 1.000 18.50601 59 LEU B N 1
ATOM 3131 C CA . LEU B 1 59 ? 20.56327 3.90877 -16.64716 1.000 16.95687 59 LEU B CA 1
ATOM 3132 C C . LEU B 1 59 ? 21.09947 5.29908 -16.32059 1.000 19.33375 59 LEU B C 1
ATOM 3133 O O . LEU B 1 59 ? 22.24421 5.62697 -16.66971 1.000 23.29202 59 LEU B O 1
ATOM 3149 N N . PHE B 1 60 ? 20.24797 6.16500 -15.74808 1.000 16.21026 60 PHE B N 1
ATOM 3150 C CA . PHE B 1 60 ? 20.57738 7.57570 -15.54111 1.000 16.98522 60 PHE B CA 1
ATOM 3151 C C . PHE B 1 60 ? 20.89843 7.77934 -14.06165 1.000 17.73294 60 PHE B C 1
ATOM 3152 O O . PHE B 1 60 ? 19.99117 7.72570 -13.22004 1.000 17.95999 60 PHE B O 1
ATOM 3169 N N . ARG B 1 61 ? 22.17829 7.93847 -13.75512 1.000 17.71583 61 ARG B N 1
ATOM 3170 C CA . ARG B 1 61 ? 22.62900 8.27285 -12.41183 1.000 18.15145 61 ARG B CA 1
ATOM 3171 C C . ARG B 1 61 ? 22.31267 9.73117 -12.13745 1.000 17.33494 61 ARG B C 1
ATOM 3172 O O . ARG B 1 61 ? 22.43826 10.58538 -13.01232 1.000 17.25706 61 ARG B O 1
ATOM 3193 N N . MET B 1 62 ? 21.77112 10.01859 -10.94715 1.000 17.87563 62 MET B N 1
ATOM 3194 C CA . MET B 1 62 ? 21.46570 11.38035 -10.54496 1.000 17.97142 62 MET B CA 1
ATOM 3195 C C . MET B 1 62 ? 21.76869 11.55642 -9.05489 1.000 20.90755 62 MET B C 1
ATOM 3196 O O . MET B 1 62 ? 21.99128 10.59806 -8.30101 1.000 22.15371 62 MET B O 1
ATOM 3210 N N . LYS B 1 63 ? 21.78518 12.81249 -8.63169 1.000 20.31580 63 LYS B N 1
ATOM 3211 C CA . LYS B 1 63 ? 22.00060 13.18276 -7.23853 1.000 22.50685 63 LYS B CA 1
ATOM 3212 C C . LYS B 1 63 ? 20.96103 14.20019 -6.82802 1.000 20.01803 63 LYS B C 1
ATOM 3213 O O . LYS B 1 63 ? 20.56540 15.07408 -7.62306 1.000 20.30988 63 LYS B O 1
ATOM 3233 N N . LEU B 1 64 ? 20.44358 14.00971 -5.63277 1.000 20.73990 64 LEU B N 1
ATOM 3234 C CA . LEU B 1 64 ? 19.59955 14.99763 -4.97975 1.000 21.05275 64 LEU B CA 1
ATOM 3235 C C . LEU B 1 64 ? 20.33953 15.56901 -3.78953 1.000 23.33335 64 LEU B C 1
ATOM 3236 O O . LEU B 1 64 ? 20.89235 14.81820 -2.96693 1.000 23.92115 64 LEU B O 1
ATOM 3252 N N . LEU B 1 65 ? 20.28183 16.88493 -3.66567 1.000 21.36648 65 LEU B N 1
ATOM 3253 C CA . LEU B 1 65 ? 20.87408 17.59150 -2.55496 1.000 22.26641 65 LEU B CA 1
ATOM 3254 C C . LEU B 1 65 ? 19.75721 18.22289 -1.75581 1.000 23.21851 65 LEU B C 1
ATOM 3255 O O . LEU B 1 65 ? 19.01742 19.05883 -2.28886 1.000 24.84716 65 LEU B O 1
ATOM 3271 N N . LEU B 1 66 ? 19.60366 17.78025 -0.52290 1.000 22.78478 66 LEU B N 1
ATOM 3272 C CA . LEU B 1 66 ? 18.55359 18.29278 0.35421 1.000 23.51590 66 LEU B CA 1
ATOM 3273 C C . LEU B 1 66 ? 19.10833 19.50018 1.08770 1.000 25.68489 66 LEU B C 1
ATOM 3274 O O . LEU B 1 66 ? 19.96641 19.36078 1.96884 1.000 32.13440 66 LEU B O 1
ATOM 3290 N N . GLY B 1 67 ? 18.64894 20.69940 0.71571 1.000 31.82692 67 GLY B N 1
ATOM 3291 C CA . GLY B 1 67 ? 19.14238 21.89869 1.35935 1.000 36.49379 67 GLY B CA 1
ATOM 3292 C C . GLY B 1 67 ? 18.52823 22.09708 2.74304 1.000 35.56185 67 GLY B C 1
ATOM 3293 O O . GLY B 1 67 ? 17.66025 21.34248 3.18429 1.000 34.01933 67 GLY B O 1
ATOM 3297 N N . LYS B 1 68 ? 18.97492 23.16230 3.42426 1.000 37.33080 68 LYS B N 1
ATOM 3298 C CA . LYS B 1 68 ? 18.57497 23.35550 4.81442 1.000 37.09268 68 LYS B CA 1
ATOM 3299 C C . LYS B 1 68 ? 17.06965 23.58479 4.96033 1.000 33.68005 68 LYS B C 1
ATOM 3300 O O . LYS B 1 68 ? 16.50865 23.34158 6.04458 1.000 38.51916 68 LYS B O 1
ATOM 3319 N N . ASP B 1 69 ? 16.40667 24.08938 3.91172 1.000 40.54222 69 ASP B N 1
ATOM 3320 C CA . ASP B 1 69 ? 14.97094 24.37539 3.96697 1.000 45.64170 69 ASP B CA 1
ATOM 3321 C C . ASP B 1 69 ? 14.10690 23.21862 3.45281 1.000 38.43613 69 ASP B C 1
ATOM 3322 O O . ASP B 1 69 ? 12.88308 23.36333 3.35512 1.000 41.39205 69 ASP B O 1
ATOM 3331 N N . PHE B 1 70 ? 14.69623 22.08744 3.13041 1.000 32.19340 70 PHE B N 1
ATOM 3332 C CA . PHE B 1 70 ? 13.89005 20.93261 2.73413 1.000 31.41551 70 PHE B CA 1
ATOM 3333 C C . PHE B 1 70 ? 13.09909 20.47355 3.95802 1.000 34.74423 70 PHE B C 1
ATOM 3334 O O . PHE B 1 70 ? 13.63380 20.45849 5.05922 1.000 36.12628 70 PHE B O 1
ATOM 3351 N N . PRO B 1 71 ? 11.79189 20.17145 3.81977 1.000 29.30905 71 PRO B N 1
ATOM 3352 C CA . PRO B 1 71 ? 11.00871 20.11564 2.59924 1.000 30.31728 71 PRO B CA 1
ATOM 3353 C C . PRO B 1 71 ? 10.16196 21.34722 2.29681 1.000 28.23145 71 PRO B C 1
ATOM 3354 O O . PRO B 1 71 ? 9.31974 21.23362 1.39396 1.000 30.38167 71 PRO B O 1
ATOM 3365 N N . ALA B 1 72 ? 10.37574 22.48124 2.96581 1.000 31.42001 72 ALA B N 1
ATOM 3366 C CA . ALA B 1 72 ? 9.69808 23.69665 2.52722 1.000 36.03834 72 ALA B CA 1
ATOM 3367 C C . ALA B 1 72 ? 10.08089 24.04277 1.09850 1.000 35.53069 72 ALA B C 1
ATOM 3368 O O . ALA B 1 72 ? 9.27101 24.59966 0.35056 1.000 34.96704 72 ALA B O 1
ATOM 3375 N N . SER B 1 73 ? 11.30437 23.71185 0.69622 1.000 29.90064 73 SER B N 1
ATOM 3376 C CA . SER B 1 73 ? 11.79629 23.89370 -0.65228 1.000 32.76656 73 SER B CA 1
ATOM 3377 C C . SER B 1 73 ? 12.16623 22.53701 -1.22435 1.000 28.98912 73 SER B C 1
ATOM 3378 O O . SER B 1 73 ? 12.59177 21.64846 -0.47151 1.000 30.77018 73 SER B O 1
ATOM 3386 N N . PRO B 1 74 ? 12.05617 22.34266 -2.53602 1.000 27.97946 74 PRO B N 1
ATOM 3387 C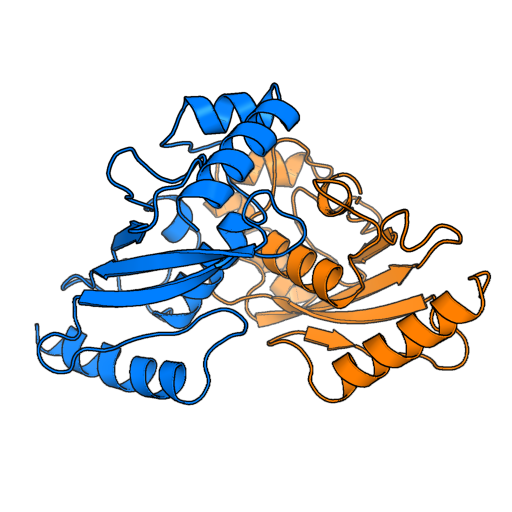 CA . PRO B 1 74 ? 12.49273 21.10413 -3.12580 1.000 24.92169 74 PRO B CA 1
ATOM 3388 C C . PRO B 1 74 ? 14.00192 20.95115 -3.03004 1.000 24.34948 74 PRO B C 1
ATOM 3389 O O . PRO B 1 74 ? 14.74338 21.93939 -2.89071 1.000 28.09943 74 PRO B O 1
ATOM 3400 N N . PRO B 1 75 ? 14.49149 19.73194 -3.14402 1.000 24.05532 75 PRO B N 1
ATOM 3401 C CA . PRO B 1 75 ? 15.92650 19.53414 -3.27444 1.000 22.14827 75 PRO B CA 1
ATOM 3402 C C . PRO B 1 75 ? 16.41230 20.05003 -4.61160 1.000 24.56372 75 PRO B C 1
ATOM 3403 O O . PRO B 1 75 ? 15.64849 20.27057 -5.55262 1.000 24.86360 75 PRO B O 1
ATOM 3414 N N . LYS B 1 76 ? 17.71960 20.21027 -4.68713 1.000 20.56335 76 LYS B N 1
ATOM 3415 C CA . LYS B 1 76 ? 18.38336 20.40046 -5.97899 1.000 20.46057 76 LYS B CA 1
ATOM 3416 C C . LYS B 1 76 ? 18.67601 19.04540 -6.59866 1.000 16.89611 76 LYS B C 1
ATOM 3417 O O . LYS B 1 76 ? 19.05864 18.12094 -5.90081 1.000 21.54285 76 LYS B O 1
ATOM 3436 N N . GLY B 1 77 ? 18.52355 18.92394 -7.92774 1.000 19.81125 77 GLY B N 1
ATOM 3437 C CA . GLY B 1 77 ? 18.78450 17.66358 -8.60667 1.000 17.39524 77 GLY B CA 1
ATOM 3438 C C . GLY B 1 77 ? 19.77241 17.83779 -9.73729 1.000 19.45000 77 GLY B C 1
ATOM 3439 O O . GLY B 1 77 ? 19.78692 18.86031 -10.41411 1.000 19.38557 77 GLY B O 1
ATOM 3443 N N . TYR B 1 78 ? 20.66436 16.86972 -9.86468 1.000 17.66267 78 TYR B N 1
ATOM 3444 C CA . TYR B 1 78 ? 21.59419 16.83841 -10.99556 1.000 15.90169 78 TYR B CA 1
ATOM 3445 C C . TYR B 1 78 ? 21.50732 15.48736 -11.67610 1.000 17.38631 78 TYR B C 1
ATOM 3446 O O . TYR B 1 78 ? 21.58174 14.44988 -11.00704 1.000 19.02672 78 TYR B O 1
ATOM 3464 N N . PHE B 1 79 ? 21.52325 15.47790 -13.01580 1.000 16.33678 79 PHE B N 1
ATOM 3465 C CA . PHE B 1 79 ? 21.87567 14.25069 -13.71662 1.000 15.11791 79 PHE B CA 1
ATOM 3466 C C . PHE B 1 79 ? 23.38420 14.10226 -13.76504 1.000 15.41016 79 PHE B C 1
ATOM 3467 O O . PHE B 1 79 ? 24.10221 15.04752 -14.11929 1.000 18.56581 79 PHE B O 1
ATOM 3484 N N . LEU B 1 80 ? 23.87747 12.96144 -13.27786 1.000 14.54890 80 LEU B N 1
ATOM 3485 C CA . LEU B 1 80 ? 25.30213 12.63565 -13.38015 1.000 14.98641 80 LEU B CA 1
ATOM 3486 C C . LEU B 1 80 ? 25.57423 11.90542 -14.68327 1.000 18.48336 80 LEU B C 1
ATOM 3487 O O . LEU B 1 80 ? 26.68359 12.02652 -15.24434 1.000 20.13755 80 LEU B O 1
ATOM 3503 N N . THR B 1 81 ? 24.62683 11.12316 -15.17682 1.000 17.47284 81 THR B N 1
ATOM 3504 C CA . THR B 1 81 ? 24.70568 10.60577 -16.54415 1.000 12.79959 81 THR B CA 1
ATOM 3505 C C . THR B 1 81 ? 24.44472 11.75228 -17.51643 1.000 13.84886 81 THR B C 1
ATOM 3506 O O . THR B 1 81 ? 23.41746 12.43875 -17.42553 1.000 15.76934 81 THR B O 1
ATOM 3517 N N . LYS B 1 82 ? 25.31137 11.91871 -18.50493 1.000 14.10226 82 LYS B N 1
ATOM 3518 C CA . LYS B 1 82 ? 25.06670 12.95832 -19.49675 1.000 14.68410 82 LYS B CA 1
ATOM 3519 C C . LYS B 1 82 ? 23.76446 12.65745 -20.23229 1.000 15.52115 82 LYS B C 1
ATOM 3520 O O . LYS B 1 82 ? 23.45499 11.48779 -20.50369 1.000 15.39428 82 LYS B O 1
ATOM 3539 N N . ILE B 1 83 ? 23.00991 13.70402 -20.57952 1.000 14.77193 83 ILE B N 1
ATOM 3540 C CA . ILE B 1 83 ? 21.67905 13.57259 -21.15968 1.000 14.12641 83 ILE B CA 1
ATOM 3541 C C . ILE B 1 83 ? 21.39693 14.77896 -22.04727 1.000 14.74485 83 ILE B C 1
ATOM 3542 O O . ILE B 1 83 ? 21.92888 15.86510 -21.84614 1.000 17.46723 83 ILE B O 1
ATOM 3558 N N . PHE B 1 84 ? 20.61854 14.54681 -23.11841 1.000 14.69851 84 PHE B N 1
ATOM 3559 C CA . PHE B 1 84 ? 20.17226 15.60041 -24.02333 1.000 11.96911 84 PHE B CA 1
ATOM 3560 C C . PHE B 1 84 ? 18.68331 15.77126 -23.71935 1.000 12.18684 84 PHE B C 1
ATOM 3561 O O . PHE B 1 84 ? 17.86986 14.96002 -24.16839 1.000 16.21387 84 PHE B O 1
ATOM 3578 N N . HIS B 1 85 ? 18.35449 16.77946 -22.91012 1.000 14.61120 85 HIS B N 1
ATOM 3579 C CA . HIS B 1 85 ? 17.02246 16.94501 -22.39816 1.000 13.92138 85 HIS B CA 1
ATOM 3580 C C . HIS B 1 85 ? 16.74452 18.43744 -22.24238 1.000 13.51214 85 HIS B C 1
ATOM 3581 O O . HIS B 1 85 ? 17.60463 19.15367 -21.68645 1.000 15.15566 85 HIS B O 1
ATOM 3595 N N . PRO B 1 86 ? 15.59748 18.94868 -22.77051 1.000 12.63090 86 PRO B N 1
ATOM 3596 C CA . PRO B 1 86 ? 15.32140 20.39590 -22.66862 1.000 12.21194 86 PRO B CA 1
ATOM 3597 C C . PRO B 1 86 ? 15.50476 20.97104 -21.27527 1.000 15.71118 86 PRO B C 1
ATOM 3598 O O . PRO B 1 86 ? 15.85115 22.16151 -21.16220 1.000 15.89645 86 PRO B O 1
ATOM 3609 N N . ASN B 1 87 ? 15.16042 20.22371 -20.21351 1.000 15.51642 87 ASN B N 1
ATOM 3610 C CA . ASN B 1 87 ? 15.13000 20.77379 -18.87070 1.000 15.57016 87 ASN B CA 1
ATOM 3611 C C . ASN B 1 87 ? 16.37991 20.47844 -18.04451 1.000 14.28726 87 ASN B C 1
ATOM 3612 O O . ASN B 1 87 ? 16.34114 20.64783 -16.81375 1.000 16.90403 87 ASN B O 1
ATOM 3623 N N . VAL B 1 88 ? 17.46989 20.07502 -18.69041 1.000 15.12943 88 VAL B N 1
ATOM 3624 C CA . VAL B 1 88 ? 18.70437 19.70535 -17.99600 1.000 15.59185 88 VAL B CA 1
ATOM 3625 C C . VAL B 1 88 ? 19.83159 20.58917 -18.57261 1.000 18.40400 88 VAL B C 1
ATOM 3626 O O . VAL B 1 88 ? 20.07607 20.62822 -19.79194 1.000 18.40723 88 VAL B O 1
ATOM 3639 N N . GLY B 1 89 ? 20.45946 21.36159 -17.70562 1.000 17.77851 89 GLY B N 1
ATOM 3640 C CA . GLY B 1 89 ? 21.45479 22.31180 -18.07592 1.000 18.57785 89 GLY B CA 1
ATOM 3641 C C . GLY B 1 89 ? 22.80544 21.69011 -18.33062 1.000 16.04124 89 GLY B C 1
ATOM 3642 O O . GLY B 1 89 ? 23.01203 20.48925 -18.20184 1.000 18.72436 89 GLY B O 1
ATOM 3646 N N . ALA B 1 90 ? 23.74048 22.56367 -18.69534 1.000 22.91387 90 ALA B N 1
ATOM 3647 C CA . ALA B 1 90 ? 25.05497 22.11846 -19.13871 1.000 23.03337 90 ALA B CA 1
ATOM 3648 C C . ALA B 1 90 ? 25.83120 21.40710 -18.04750 1.000 26.32705 90 ALA B C 1
ATOM 3649 O O . ALA B 1 90 ? 26.66260 20.54555 -18.35692 1.000 30.50222 90 ALA B O 1
ATOM 3656 N N . ASN B 1 91 ? 25.57694 21.73922 -16.76623 1.000 26.49752 91 ASN B N 1
ATOM 3657 C CA . ASN B 1 91 ? 26.24429 21.07393 -15.64013 1.000 26.44731 91 ASN B CA 1
ATOM 3658 C C . ASN B 1 91 ? 25.40930 19.92023 -15.08280 1.000 19.22838 91 ASN B C 1
ATOM 3659 O O . ASN B 1 91 ? 25.72768 19.40517 -13.99887 1.000 20.74242 91 ASN B O 1
ATOM 3670 N N . GLY B 1 92 ? 24.37374 19.52648 -15.79198 1.000 17.33165 92 GLY B N 1
ATOM 3671 C CA . GLY B 1 92 ? 23.49121 18.47927 -15.36960 1.000 16.59503 92 GLY B CA 1
ATOM 3672 C C . GLY B 1 92 ? 22.36369 18.91943 -14.46125 1.000 16.59896 92 GLY B C 1
ATOM 3673 O O . GLY B 1 92 ? 21.57261 18.07461 -14.04237 1.000 17.26531 92 GLY B O 1
ATOM 3677 N N . GLU B 1 93 ? 22.27015 20.19596 -14.13137 1.000 18.08044 93 GLU B N 1
ATOM 3678 C CA . GLU B 1 93 ? 21.25351 20.64727 -13.19616 1.000 18.30239 93 GLU B CA 1
ATOM 3679 C C . GLU B 1 93 ? 19.85826 20.48958 -13.81095 1.000 15.96940 93 GLU B C 1
ATOM 3680 O O . GLU B 1 93 ? 19.62055 20.79590 -14.98175 1.000 19.36231 93 GLU B O 1
ATOM 3692 N N . ILE B 1 94 ? 18.91912 19.96722 -12.99590 1.000 18.06630 94 ILE B N 1
ATOM 3693 C CA . ILE B 1 94 ? 17.52873 19.89899 -13.39782 1.000 17.58171 94 ILE B CA 1
ATOM 3694 C C . ILE B 1 94 ? 16.88078 21.26193 -13.09311 1.000 22.23088 94 ILE B C 1
ATOM 3695 O O . ILE B 1 94 ? 17.00168 21.85728 -12.01492 1.000 21.77760 94 ILE B O 1
ATOM 3724 N N . VAL B 1 96 ? 14.89194 24.27833 -12.04988 1.000 33.63851 96 VAL B N 1
ATOM 3725 C CA . VAL B 1 96 ? 14.22897 24.42231 -10.73820 1.000 31.53408 96 VAL B CA 1
ATOM 3726 C C . VAL B 1 96 ? 12.73014 24.51727 -10.78250 1.000 33.35889 96 VAL B C 1
ATOM 3727 O O . VAL B 1 96 ? 12.08090 24.10555 -9.83713 1.000 30.94635 96 VAL B O 1
ATOM 3740 N N . ASN B 1 97 ? 12.15765 24.99979 -11.88869 1.000 46.26853 97 ASN B N 1
ATOM 3741 C CA . ASN B 1 97 ? 10.70049 25.01092 -11.99641 1.000 50.39955 97 ASN B CA 1
ATOM 3742 C C . ASN B 1 97 ? 10.12223 23.61181 -12.07863 1.000 49.73489 97 ASN B C 1
ATOM 3743 O O . ASN B 1 97 ? 8.94652 23.39906 -11.76063 1.000 48.85928 97 ASN B O 1
ATOM 3754 N N . VAL B 1 98 ? 10.90207 22.65449 -12.56333 1.000 34.64088 98 VAL B N 1
ATOM 3755 C CA . VAL B 1 98 ? 10.41905 21.28411 -12.59904 1.000 32.13048 98 VAL B CA 1
ATOM 3756 C C . VAL B 1 98 ? 9.82946 20.92259 -11.24085 1.000 31.56933 98 VAL B C 1
ATOM 3757 O O . VAL B 1 98 ? 8.67772 20.49627 -11.14055 1.000 33.34306 98 VAL B O 1
ATOM 3770 N N . LEU B 1 99 ? 10.61910 21.07953 -10.17109 1.000 26.14146 99 LEU B N 1
ATOM 3771 C CA . LEU B 1 99 ? 10.18508 20.63425 -8.85634 1.000 29.59021 99 LEU B CA 1
ATOM 3772 C C . LEU B 1 99 ? 9.42832 21.71396 -8.11851 1.000 27.57934 99 LEU B C 1
ATOM 3773 O O . LEU B 1 99 ? 8.60488 21.40677 -7.26308 1.000 28.34352 99 LEU B O 1
ATOM 3789 N N . LYS B 1 100 ? 9.63493 22.97844 -8.46183 1.000 25.65563 100 LYS B N 1
ATOM 3790 C CA . LYS B 1 100 ? 8.91121 24.01269 -7.72601 1.000 26.50560 100 LYS B CA 1
ATOM 3791 C C . LYS B 1 100 ? 7.40970 24.02263 -8.03934 1.000 25.67473 100 LYS B C 1
ATOM 3792 O O . LYS B 1 100 ? 6.61394 24.43766 -7.17294 1.000 23.64143 100 LYS B O 1
ATOM 3811 N N . ARG B 1 101 ? 7.00514 23.61588 -9.24612 1.000 26.48680 101 ARG B N 1
ATOM 3812 C CA . ARG B 1 101 ? 5.60660 23.70335 -9.63741 1.000 25.81551 101 ARG B CA 1
ATOM 3813 C C . ARG B 1 101 ? 4.76714 22.84900 -8.71627 1.000 25.76586 101 ARG B C 1
ATOM 3814 O O . ARG B 1 101 ? 4.95294 21.62236 -8.63712 1.000 24.88511 101 ARG B O 1
ATOM 3835 N N . ASP B 1 102 ? 3.83600 23.49133 -8.03199 1.000 22.28107 102 ASP B N 1
ATOM 3836 C CA . ASP B 1 102 ? 2.91351 22.84228 -7.10984 1.000 24.55472 102 ASP B CA 1
ATOM 3837 C C . ASP B 1 102 ? 3.62210 22.20455 -5.91644 1.000 23.99832 102 ASP B C 1
ATOM 3838 O O . ASP B 1 102 ? 3.03098 21.36925 -5.20801 1.000 24.62397 102 ASP B O 1
ATOM 3847 N N . TRP B 1 103 ? 4.87634 22.58544 -5.64018 1.000 23.23539 103 TRP B N 1
ATOM 3848 C CA . TRP B 1 103 ? 5.58418 22.06337 -4.48269 1.000 20.98882 103 TRP B CA 1
ATOM 3849 C C . TRP B 1 103 ? 4.90283 22.53129 -3.19515 1.000 22.29477 103 TRP B C 1
ATOM 3850 O O . TRP B 1 103 ? 4.50937 23.70316 -3.06262 1.000 27.22879 103 TRP B O 1
ATOM 3871 N N . THR B 1 104 ? 4.76785 21.60355 -2.24224 1.000 25.32426 104 THR B N 1
ATOM 3872 C CA . THR B 1 104 ? 4.37983 21.93232 -0.87842 1.000 24.57723 104 THR B CA 1
ATOM 3873 C C . THR B 1 104 ? 5.28297 21.16951 0.07507 1.000 24.64353 104 THR B C 1
ATOM 3874 O O . THR B 1 104 ? 5.93384 20.20232 -0.29525 1.000 23.59089 104 THR B O 1
ATOM 3885 N N . ALA B 1 105 ? 5.24119 21.55023 1.34879 1.000 26.82069 105 ALA B N 1
ATOM 3886 C CA . ALA B 1 105 ? 6.08817 20.93459 2.35952 1.000 27.46604 105 ALA B CA 1
ATOM 3887 C C . ALA B 1 105 ? 5.66697 19.52169 2.75713 1.000 27.68934 105 ALA B C 1
ATOM 3888 O O . ALA B 1 105 ? 6.35722 18.90913 3.60030 1.000 28.32493 105 ALA B O 1
ATOM 3895 N N . GLU B 1 106 ? 4.51603 19.04116 2.24681 1.000 28.11284 106 GLU B N 1
ATOM 3896 C CA . GLU B 1 106 ? 4.07570 17.67675 2.48573 1.000 30.93278 106 GLU B CA 1
ATOM 3897 C C . GLU B 1 106 ? 4.76684 16.70558 1.54441 1.000 28.84710 106 GLU B C 1
ATOM 3898 O O . GLU B 1 106 ? 4.67468 15.48854 1.75126 1.000 29.44663 106 GLU B O 1
ATOM 3910 N N . LEU B 1 107 ? 5.48528 17.22325 0.55283 1.000 28.18532 107 LEU B N 1
ATOM 3911 C CA . LEU B 1 107 ? 6.10415 16.36016 -0.44718 1.000 23.44077 107 LEU B CA 1
ATOM 3912 C C . LEU B 1 107 ? 7.47565 15.91300 0.00282 1.000 25.13162 107 LEU B C 1
ATOM 3913 O O . LEU B 1 107 ? 8.13674 16.58242 0.79702 1.000 24.77114 107 LEU B O 1
ATOM 3929 N N . GLY B 1 108 ? 7.91289 14.76555 -0.52679 1.000 22.74224 108 GLY B N 1
ATOM 3930 C CA . GLY B 1 108 ? 9.20716 14.22439 -0.21013 1.000 25.22387 108 GLY B CA 1
ATOM 3931 C C . GLY B 1 108 ? 9.98345 13.66404 -1.39283 1.000 25.24158 108 GLY B C 1
ATOM 3932 O O . GLY B 1 108 ? 9.77083 14.02569 -2.55612 1.000 23.83988 108 GLY B O 1
ATOM 3936 N N . ILE B 1 109 ? 10.90579 12.76787 -1.07986 1.000 25.10197 109 ILE B N 1
ATOM 3937 C CA . ILE B 1 109 ? 11.85101 12.26277 -2.05977 1.000 20.72700 109 ILE B CA 1
ATOM 3938 C C . ILE B 1 109 ? 11.13952 11.38170 -3.07059 1.000 19.67546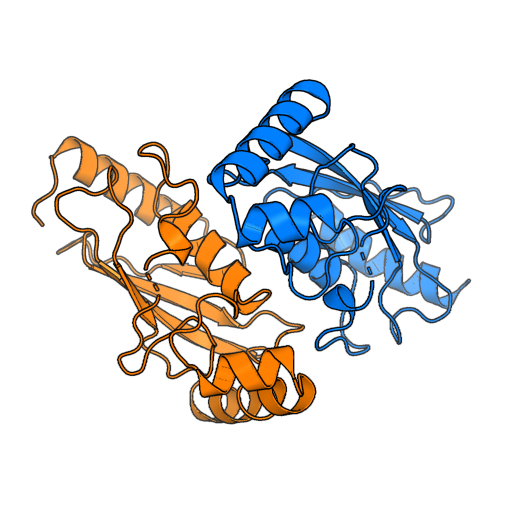 109 ILE B C 1
ATOM 3939 O O . ILE B 1 109 ? 11.45344 11.41295 -4.26528 1.000 19.81996 109 ILE B O 1
ATOM 3955 N N . ARG B 1 110 ? 10.15530 10.58582 -2.61908 1.000 22.50039 110 ARG B N 1
ATOM 3956 C CA . ARG B 1 110 ? 9.43633 9.74632 -3.58690 1.000 20.33144 110 ARG B CA 1
ATOM 3957 C C . ARG B 1 110 ? 8.78528 10.60024 -4.67361 1.000 20.61654 110 ARG B C 1
ATOM 3958 O O . ARG B 1 110 ? 8.86050 10.29527 -5.87619 1.000 21.02567 110 ARG B O 1
ATOM 3979 N N . HIS B 1 111 ? 8.13992 11.70471 -4.25548 1.000 24.38227 111 HIS B N 1
ATOM 3980 C CA . HIS B 1 111 ? 7.53816 12.60052 -5.22667 1.000 21.24621 111 HIS B CA 1
ATOM 3981 C C . HIS B 1 111 ? 8.55795 13.17123 -6.17780 1.000 20.64889 111 HIS B C 1
ATOM 3982 O O . HIS B 1 111 ? 8.29937 13.22971 -7.38127 1.000 17.95831 111 HIS B O 1
ATOM 3996 N N . VAL B 1 112 ? 9.70448 13.63073 -5.64928 1.000 19.38689 112 VAL B N 1
ATOM 3997 C CA . VAL B 1 112 ? 10.75643 14.18855 -6.51172 1.000 15.69813 112 VAL B CA 1
ATOM 3998 C C . VAL B 1 112 ? 11.14705 13.17571 -7.55166 1.000 15.06203 112 VAL B C 1
ATOM 3999 O O . VAL B 1 112 ? 11.27747 13.50053 -8.74931 1.000 17.67312 112 VAL B O 1
ATOM 4012 N N . LEU B 1 113 ? 11.37472 11.93910 -7.11725 1.000 16.22505 113 LEU B N 1
ATOM 4013 C CA . LEU B 1 113 ? 11.87171 10.93961 -8.05117 1.000 18.73150 113 LEU B CA 1
ATOM 4014 C C . LEU B 1 113 ? 10.82985 10.60505 -9.11036 1.000 16.73399 113 LEU B C 1
ATOM 4015 O O . LEU B 1 113 ? 11.18412 10.42866 -10.27675 1.000 16.45175 113 LEU B O 1
ATOM 4031 N N . LEU B 1 114 ? 9.54266 10.52282 -8.75014 1.000 14.75803 114 LEU B N 1
ATOM 4032 C CA . LEU B 1 114 ? 8.51637 10.29676 -9.74823 1.000 13.78817 114 LEU B CA 1
ATOM 4033 C C . LEU B 1 114 ? 8.45590 11.46963 -10.71939 1.000 14.32893 114 LEU B C 1
ATOM 4034 O O . LEU B 1 114 ? 8.29044 11.27444 -11.92741 1.000 16.04970 114 LEU B O 1
ATOM 4050 N N . THR B 1 115 ? 8.55500 12.70440 -10.19817 1.000 14.66660 115 THR B N 1
ATOM 4051 C CA . THR B 1 115 ? 8.46412 13.87654 -11.05055 1.000 13.43989 115 THR B CA 1
ATOM 4052 C C . THR B 1 115 ? 9.59418 13.88535 -12.07574 1.000 14.79252 115 THR B C 1
ATOM 4053 O O . THR B 1 115 ? 9.38002 14.20169 -13.25225 1.000 14.20818 115 THR B O 1
ATOM 4064 N N . ILE B 1 116 ? 10.79695 13.51881 -11.65943 1.000 13.15245 116 ILE B N 1
ATOM 4065 C CA . ILE B 1 116 ? 11.93072 13.48127 -12.56199 1.000 13.39947 116 ILE B CA 1
ATOM 4066 C C . ILE B 1 116 ? 11.79293 12.34552 -13.55784 1.000 13.70213 116 ILE B C 1
ATOM 4067 O O . ILE B 1 116 ? 12.04982 12.53637 -14.74813 1.000 14.33542 116 ILE B O 1
ATOM 4083 N N . LYS B 1 117 ? 11.40256 11.15510 -13.10231 1.000 16.18606 117 LYS B N 1
ATOM 4084 C CA . LYS B 1 117 ? 11.19806 10.06949 -14.05542 1.000 14.41369 117 LYS B CA 1
ATOM 4085 C C . LYS B 1 117 ? 10.18126 10.47173 -15.11487 1.000 16.70907 117 LYS B C 1
ATOM 4086 O O . LYS B 1 117 ? 10.38730 10.28096 -16.32514 1.000 14.14952 117 LYS B O 1
ATOM 4105 N N . CYS B 1 118 ? 9.06628 11.07592 -14.69064 1.000 14.33445 118 CYS B N 1
ATOM 4106 C CA . CYS B 1 118 ? 8.05177 11.48100 -15.64892 1.000 13.09875 118 CYS B CA 1
ATOM 4107 C C . CYS B 1 118 ? 8.55535 12.55529 -16.60621 1.000 13.19713 118 CYS B C 1
ATOM 4108 O O . CYS B 1 118 ? 8.01826 12.66281 -17.72259 1.000 14.75688 118 CYS B O 1
ATOM 4115 N N . LEU B 1 119 ? 9.51130 13.38733 -16.16237 1.000 12.06909 119 LEU B N 1
ATOM 4116 C CA . LEU B 1 119 ? 10.09317 14.43007 -17.00472 1.000 13.62178 119 LEU B CA 1
ATOM 4117 C C . LEU B 1 119 ? 10.87410 13.81773 -18.15355 1.000 13.55627 119 LEU B C 1
ATOM 4118 O O . LEU B 1 119 ? 11.02787 14.44603 -19.21555 1.000 12.60524 119 LEU B O 1
ATOM 4134 N N . LEU B 1 120 ? 11.40084 12.61832 -17.96055 1.000 13.25931 120 LEU B N 1
ATOM 4135 C CA . LEU B 1 120 ? 12.04790 11.92059 -19.08426 1.000 13.76672 120 LEU B CA 1
ATOM 4136 C C . LEU B 1 120 ? 11.04131 11.55498 -20.17522 1.000 12.93794 120 LEU B C 1
ATOM 4137 O O . LEU B 1 120 ? 11.41950 11.46922 -21.35584 1.000 13.72586 120 LEU B O 1
ATOM 4153 N N . ILE B 1 121 ? 9.79026 11.26742 -19.80929 1.000 11.97490 121 ILE B N 1
ATOM 4154 C CA . ILE B 1 121 ? 8.73766 10.99434 -20.78301 1.000 12.27865 121 ILE B CA 1
ATOM 4155 C C . ILE B 1 121 ? 8.21593 12.28226 -21.40331 1.000 10.93719 121 ILE B C 1
ATOM 4156 O O . ILE B 1 121 ? 7.98457 12.36578 -22.60482 1.000 13.09859 121 ILE B O 1
ATOM 4172 N N . HIS B 1 122 ? 7.98391 13.30500 -20.58176 1.000 12.55391 122 HIS B N 1
ATOM 4173 C CA . HIS B 1 122 ? 7.35960 14.54044 -21.02802 1.000 12.99026 122 HIS B CA 1
ATOM 4174 C C . HIS B 1 122 ? 8.19774 15.72594 -20.59307 1.000 15.68455 122 HIS B C 1
ATOM 4175 O O . HIS B 1 122 ? 7.92306 16.34706 -19.55589 1.000 15.59936 122 HIS B O 1
ATOM 4189 N N . PRO B 1 123 ? 9.17867 16.11097 -21.39213 1.000 12.72466 123 PRO B N 1
ATOM 4190 C CA . PRO B 1 123 ? 9.87696 17.36916 -21.11892 1.000 11.47913 123 PRO B CA 1
ATOM 4191 C C . PRO B 1 123 ? 8.91400 18.55134 -21.17483 1.000 15.89657 123 PRO B C 1
ATOM 4192 O O . PRO B 1 123 ? 7.77671 18.47605 -21.68218 1.000 15.46099 123 PRO B O 1
ATOM 4203 N N . ASN B 1 124 ? 9.39235 19.69227 -20.64102 1.000 13.04593 124 ASN B N 1
ATOM 4204 C CA . ASN B 1 124 ? 8.68264 20.96379 -20.69494 1.000 15.02911 124 ASN B CA 1
ATOM 4205 C C . ASN B 1 124 ? 9.52891 21.98862 -21.42817 1.000 16.38678 124 ASN B C 1
ATOM 4206 O O . ASN B 1 124 ? 10.18502 22.82719 -20.79073 1.000 16.79643 124 ASN B O 1
ATOM 4217 N N . PRO B 1 125 ? 9.48018 21.98972 -22.76565 1.000 15.53094 125 PRO B N 1
ATOM 4218 C CA . PRO B 1 125 ? 10.42454 22.81163 -23.55123 1.000 15.19705 125 PRO B CA 1
ATOM 4219 C C . PRO B 1 125 ? 10.12979 24.28767 -23.51061 1.000 19.27387 125 PRO B C 1
ATOM 4220 O O . PRO B 1 125 ? 10.99968 25.06973 -23.91952 1.000 20.80515 125 PRO B O 1
ATOM 4231 N N . GLU B 1 126 ? 8.98478 24.70033 -22.97148 1.000 19.24355 126 GLU B N 1
ATOM 4232 C CA . GLU B 1 126 ? 8.66581 26.11280 -22.82261 1.000 23.89414 126 GLU B CA 1
ATOM 4233 C C . GLU B 1 126 ? 9.66162 26.81409 -21.91061 1.000 25.22243 126 GLU B C 1
ATOM 4234 O O . GLU B 1 126 ? 9.79540 28.04996 -21.99788 1.000 31.77475 126 GLU B O 1
ATOM 4246 N N . SER B 1 127 ? 10.32891 26.06886 -21.01822 1.000 26.61212 127 SER B N 1
ATOM 4247 C CA . SER B 1 127 ? 11.30344 26.60525 -20.06256 1.000 33.29990 127 SER B CA 1
ATOM 4248 C C . SER B 1 127 ? 12.68255 25.95098 -20.21433 1.000 30.59170 127 SER B C 1
ATOM 4249 O O . SER B 1 127 ? 13.37973 25.71015 -19.23518 1.000 35.18011 127 SER B O 1
ATOM 4257 N N . ALA B 1 128 ? 13.12000 25.70127 -21.45120 1.000 27.61649 128 ALA B N 1
ATOM 4258 C CA . ALA B 1 128 ? 14.28734 24.86189 -21.67533 1.000 23.66462 128 ALA B CA 1
ATOM 4259 C C . ALA B 1 128 ? 15.58144 25.51094 -21.20625 1.000 23.30109 128 ALA B C 1
ATOM 4260 O O . ALA B 1 128 ? 15.92338 26.63311 -21.60300 1.000 28.46231 128 ALA B O 1
ATOM 4267 N N . LEU B 1 129 ? 16.32354 24.77945 -20.37341 1.000 22.21217 129 LEU B N 1
ATOM 4268 C CA . LEU B 1 129 ? 17.70221 25.15339 -20.09811 1.000 20.80460 129 LEU B CA 1
ATOM 4269 C C . LEU B 1 129 ? 18.64218 24.72274 -21.22023 1.000 22.93531 129 LEU B C 1
ATOM 4270 O O . LEU B 1 129 ? 19.69124 25.35151 -21.41027 1.000 26.11497 129 LEU B O 1
ATOM 4286 N N . ASN B 1 130 ? 18.32074 23.64406 -21.91704 1.000 20.65930 130 ASN B N 1
ATOM 4287 C CA . ASN B 1 130 ? 19.07018 23.19409 -23.09504 1.000 18.67864 130 ASN B CA 1
ATOM 4288 C C . ASN B 1 130 ? 18.23971 23.68288 -24.27403 1.000 20.11033 130 ASN B C 1
ATOM 4289 O O . ASN B 1 130 ? 17.25324 23.05302 -24.64986 1.000 18.17203 130 ASN B O 1
ATOM 4300 N N . GLU B 1 131 ? 18.61247 24.87359 -24.77921 1.000 23.17347 131 GLU B N 1
ATOM 4301 C CA . GLU B 1 131 ? 17.77324 25.54067 -25.76599 1.000 24.57683 131 GLU B CA 1
ATOM 4302 C C . GLU B 1 131 ? 17.74295 24.74188 -27.04814 1.000 20.72589 131 GLU B C 1
ATOM 4303 O O . GLU B 1 131 ? 16.69736 24.65703 -27.70041 1.000 23.75930 131 GLU B O 1
ATOM 4315 N N . GLU B 1 132 ? 18.88357 24.12411 -27.41948 1.000 19.20651 132 GLU B N 1
ATOM 4316 C CA . GLU B 1 132 ? 18.93870 23.27157 -28.60165 1.000 23.48004 132 GLU B CA 1
ATOM 4317 C C . GLU B 1 132 ? 17.95818 22.11339 -28.49347 1.000 20.11919 132 GLU B C 1
ATOM 4318 O O . GLU B 1 132 ? 17.18496 21.82859 -29.41849 1.000 19.51453 132 GLU B O 1
ATOM 4330 N N . ALA B 1 133 ? 17.95645 21.42653 -27.34960 1.000 17.73867 133 ALA B N 1
ATOM 4331 C CA . ALA B 1 133 ? 17.07496 20.27889 -27.17859 1.000 16.65701 133 ALA B CA 1
ATOM 4332 C C . ALA B 1 133 ? 15.61518 20.70192 -27.18199 1.000 15.92148 133 ALA B C 1
ATOM 4333 O O . ALA B 1 133 ? 14.76970 20.01444 -27.75496 1.000 15.61038 133 ALA B O 1
ATOM 4340 N N . GLY B 1 134 ? 15.32251 21.85364 -26.57327 1.000 16.52217 134 GLY B N 1
ATOM 4341 C CA . GLY B 1 134 ? 13.94999 22.34979 -26.56810 1.000 18.41903 134 GLY B CA 1
ATOM 4342 C C . GLY B 1 134 ? 13.43725 22.66993 -27.95454 1.000 19.09933 134 GLY B C 1
ATOM 4343 O O . GLY B 1 134 ? 12.30917 22.32728 -28.30576 1.000 17.48504 134 GLY B O 1
ATOM 4347 N N . ARG B 1 135 ? 14.25274 23.38264 -28.74535 1.000 18.23711 135 ARG B N 1
ATOM 4348 C CA . ARG B 1 135 ? 13.85429 23.74070 -30.09856 1.000 19.76305 135 ARG B CA 1
ATOM 4349 C C . ARG B 1 135 ? 13.68306 22.48957 -30.94102 1.000 19.30557 135 ARG B C 1
ATOM 4350 O O . ARG B 1 135 ? 12.72672 22.38604 -31.71749 1.000 18.38116 135 ARG B O 1
ATOM 4371 N N . LEU B 1 136 ? 14.60264 21.52552 -30.82315 1.000 16.68606 136 LEU B N 1
ATOM 4372 C CA . LEU B 1 136 ? 14.44537 20.30344 -31.60695 1.000 17.33553 136 LEU B CA 1
ATOM 4373 C C . LEU B 1 136 ? 13.17603 19.56079 -31.22525 1.000 18.85216 136 LEU B C 1
ATOM 4374 O O . LEU B 1 136 ? 12.43993 19.11135 -32.10575 1.000 16.35473 136 LEU B O 1
ATOM 4390 N N . LEU B 1 137 ? 12.89008 19.43074 -29.92269 1.000 15.85566 137 LEU B N 1
ATOM 4391 C CA . LEU B 1 137 ? 11.68240 18.72624 -29.51244 1.000 13.58213 137 LEU B CA 1
ATOM 4392 C C . LEU B 1 137 ? 10.45406 19.37289 -30.12220 1.000 14.04287 137 LEU B C 1
ATOM 4393 O O . LEU B 1 137 ? 9.56180 18.68691 -30.64669 1.000 18.57759 137 LEU B O 1
ATOM 4409 N N . LEU B 1 138 ? 10.40237 20.69781 -30.09029 1.000 15.44819 138 LEU B N 1
ATOM 4410 C CA . LEU B 1 138 ? 9.18337 21.36497 -30.54152 1.000 15.82409 138 LEU B CA 1
ATOM 4411 C C . LEU B 1 138 ? 9.06419 21.37272 -32.05296 1.000 18.33385 138 LEU B C 1
ATOM 4412 O O . LEU B 1 138 ? 7.94518 21.37254 -32.59125 1.000 19.12291 138 LEU B O 1
ATOM 4428 N N . GLU B 1 139 ? 10.19993 21.42745 -32.76243 1.000 14.68314 139 GLU B N 1
ATOM 4429 C CA . GLU B 1 139 ? 10.22227 21.72050 -34.17172 1.000 17.66667 139 GLU B CA 1
ATOM 4430 C C . GLU B 1 139 ? 10.58152 20.55236 -35.06619 1.000 17.95501 139 GLU B C 1
ATOM 4431 O O . GLU B 1 139 ? 10.23361 20.57148 -36.24422 1.000 20.08147 139 GLU B O 1
ATOM 4443 N N . ASN B 1 140 ? 11.26476 19.55014 -34.54548 1.000 18.22071 140 ASN B N 1
ATOM 4444 C CA . ASN B 1 140 ? 11.73216 18.43818 -35.36222 1.000 18.25853 140 ASN B CA 1
ATOM 4445 C C . ASN B 1 140 ? 11.94049 17.29250 -34.38523 1.000 18.70883 140 ASN B C 1
ATOM 4446 O O . ASN B 1 140 ? 13.08984 16.95480 -34.03837 1.000 17.95468 140 ASN B O 1
ATOM 4457 N N . TYR B 1 141 ? 10.81262 16.75012 -33.87191 1.000 16.31852 141 TYR B N 1
ATOM 4458 C CA . TYR B 1 141 ? 10.85157 15.84302 -32.73634 1.000 15.34358 141 TYR B CA 1
ATOM 4459 C C . TYR B 1 141 ? 11.76563 14.66387 -33.00581 1.000 16.14802 141 TYR B C 1
ATOM 4460 O O . TYR B 1 141 ? 12.51485 14.24202 -32.11096 1.000 16.83640 141 TYR B O 1
ATOM 4478 N N . GLU B 1 142 ? 11.71650 14.10606 -34.22872 1.000 17.53968 142 GLU B N 1
ATOM 4479 C CA . GLU B 1 142 ? 12.53101 12.92783 -34.49315 1.000 18.48628 142 GLU B CA 1
ATOM 4480 C C . GLU B 1 142 ? 14.02449 13.25093 -34.43570 1.000 15.69793 142 GLU B C 1
ATOM 4481 O O . GLU B 1 142 ? 14.82880 12.36335 -34.12552 1.000 17.07199 142 GLU B O 1
ATOM 4493 N N . GLU B 1 143 ? 14.42234 14.50660 -34.70554 1.000 16.13455 143 GLU B N 1
ATOM 4494 C CA . GLU B 1 143 ? 15.83452 14.85758 -34.54915 1.000 18.69151 143 GLU B CA 1
ATOM 4495 C C . GLU B 1 143 ? 16.23243 15.04500 -33.09027 1.000 15.34657 143 GLU B C 1
ATOM 4496 O O . GLU B 1 143 ? 17.34310 14.67747 -32.68919 1.000 16.90342 143 GLU B O 1
ATOM 4508 N N . TYR B 1 144 ? 15.34833 15.61242 -32.25347 1.000 15.12615 144 TYR B N 1
ATOM 4509 C CA . TYR B 1 144 ? 15.60139 15.62119 -30.82082 1.000 16.64224 144 TYR B CA 1
ATOM 4510 C C . TYR B 1 144 ? 15.80217 14.19437 -30.33425 1.000 13.91544 144 TYR B C 1
ATOM 4511 O O . TYR B 1 144 ? 16.77231 13.87773 -29.63100 1.000 15.68239 144 TYR B O 1
ATOM 4529 N N . ALA B 1 145 ? 14.90645 13.30728 -30.77947 1.000 15.66211 145 ALA B N 1
ATOM 4530 C CA . ALA B 1 145 ? 14.92756 11.93539 -30.30555 1.000 15.65491 145 ALA B CA 1
ATOM 4531 C C . ALA B 1 145 ? 16.20373 11.24048 -30.76398 1.000 15.66576 145 ALA B C 1
ATOM 4532 O O . ALA B 1 145 ? 16.79524 10.48157 -29.98897 1.000 16.11552 145 ALA B O 1
ATOM 4539 N N . ALA B 1 146 ? 16.62552 11.45797 -32.01724 1.000 15.78195 146 ALA B N 1
ATOM 4540 C CA . ALA B 1 146 ? 17.84480 10.82117 -32.50307 1.000 16.60382 146 ALA B CA 1
ATOM 4541 C C . ALA B 1 146 ? 19.04421 11.24775 -31.67031 1.000 15.78238 146 ALA B C 1
ATOM 4542 O O . ALA B 1 146 ? 19.90657 10.42330 -31.32077 1.000 17.14656 146 ALA B O 1
ATOM 4549 N N A ARG B 1 147 ? 19.13009 12.53399 -31.33473 0.554 15.58518 147 ARG B N 1
ATOM 4550 N N B ARG B 1 147 ? 19.13271 12.52623 -31.33278 0.446 15.70262 147 ARG B N 1
ATOM 4551 C CA A ARG B 1 147 ? 20.27743 13.02145 -30.57066 0.554 16.52370 147 ARG B CA 1
ATOM 4552 C CA B ARG B 1 147 ? 20.29266 12.98683 -30.57687 0.446 16.83313 147 ARG B CA 1
ATOM 4553 C C A ARG B 1 147 ? 20.26030 12.48965 -29.15313 0.554 16.66433 147 ARG B C 1
ATOM 4554 C C B ARG B 1 147 ? 20.25944 12.46779 -29.15356 0.446 16.54664 147 ARG B C 1
ATOM 4555 O O A ARG B 1 147 ? 21.30425 12.10144 -28.61803 0.554 18.25251 147 ARG B O 1
ATOM 4556 O O B ARG B 1 147 ? 21.28986 12.04463 -28.62094 0.446 17.98838 147 ARG B O 1
ATOM 4597 N N . ALA B 1 148 ? 19.07737 12.44398 -28.54099 1.000 14.42342 148 ALA B N 1
ATOM 4598 C CA . ALA B 1 148 ? 18.97206 11.90940 -27.20054 1.000 13.92699 148 ALA B CA 1
ATOM 4599 C C . ALA B 1 148 ? 19.26201 10.42233 -27.17676 1.000 15.91775 148 ALA B C 1
ATOM 4600 O O . ALA B 1 148 ? 19.86645 9.91799 -26.20812 1.000 14.73656 148 ALA B O 1
ATOM 4607 N N . ARG B 1 149 ? 18.84731 9.68562 -28.21968 1.000 14.41993 149 ARG B N 1
ATOM 4608 C CA . ARG B 1 149 ? 19.12877 8.25146 -28.28917 1.000 15.54015 149 ARG B CA 1
ATOM 4609 C C . ARG B 1 149 ? 20.61710 7.98706 -28.40827 1.000 13.47995 149 ARG B C 1
ATOM 4610 O O . ARG B 1 149 ? 21.15256 7.07293 -27.76777 1.000 15.74910 149 ARG B O 1
ATOM 4631 N N . LEU B 1 150 ? 21.29134 8.77305 -29.24300 1.000 15.85149 150 LEU B N 1
ATOM 4632 C CA . LEU B 1 150 ? 22.70624 8.51777 -29.46812 1.000 16.11925 150 LEU B CA 1
ATOM 4633 C C . LEU B 1 150 ? 23.48623 8.76593 -28.19627 1.000 17.90988 150 LEU B C 1
ATOM 4634 O O . LEU B 1 150 ? 24.38290 7.98148 -27.82823 1.000 19.24705 150 LEU B O 1
ATOM 4650 N N . LEU B 1 151 ? 23.13023 9.80515 -27.46007 1.000 16.44043 151 LEU B N 1
ATOM 4651 C CA . LEU B 1 151 ? 23.84380 10.06966 -26.21858 1.000 16.05346 151 LEU B CA 1
ATOM 4652 C C . LEU B 1 151 ? 23.52098 9.01545 -25.17209 1.000 16.26454 151 LEU B C 1
ATOM 4653 O O . LEU B 1 151 ? 24.39891 8.64721 -24.39426 1.000 20.21624 151 LEU B O 1
ATOM 4669 N N . THR B 1 152 ? 22.29696 8.46484 -25.18450 1.000 14.86742 152 THR B N 1
ATOM 4670 C CA . THR B 1 152 ? 21.97597 7.37668 -24.27520 1.000 16.79223 152 THR B CA 1
ATOM 4671 C C . THR B 1 152 ? 22.79126 6.11212 -24.59335 1.000 15.71518 152 THR B C 1
ATOM 4672 O O . THR B 1 152 ? 23.19013 5.35729 -23.67100 1.000 17.46428 152 THR B O 1
ATOM 4683 N N . GLU B 1 153 ? 23.01413 5.84360 -25.87791 1.000 14.69341 153 GLU B N 1
ATOM 4684 C CA . GLU B 1 153 ? 23.79915 4.68494 -26.28479 1.000 17.03000 153 GLU B CA 1
ATOM 4685 C C . GLU B 1 153 ? 25.20950 4.74164 -25.70454 1.000 17.84697 153 GLU B C 1
ATOM 4686 O O . GLU B 1 153 ? 25.75364 3.72105 -25.28328 1.000 22.16054 153 GLU B O 1
ATOM 4698 N N . ILE B 1 154 ? 25.80065 5.93414 -25.66060 1.000 19.20004 154 ILE B N 1
ATOM 4699 C CA . ILE B 1 154 ? 27.13681 6.09295 -25.12554 1.000 20.22952 154 ILE B CA 1
ATOM 4700 C C . ILE B 1 154 ? 27.11764 6.10070 -23.61438 1.000 18.92795 154 ILE B C 1
ATOM 4701 O O . ILE B 1 154 ? 27.94355 5.46336 -22.96739 1.000 20.16546 154 ILE B O 1
ATOM 4717 N N . HIS B 1 155 ? 26.20518 6.86601 -23.02491 1.000 16.65590 155 HIS B N 1
ATOM 4718 C CA . HIS B 1 155 ? 26.32423 7.22700 -21.62523 1.000 16.42545 155 HIS B CA 1
ATOM 4719 C C . HIS B 1 155 ? 25.44094 6.42402 -20.70297 1.000 18.03838 155 HIS B C 1
ATOM 4720 O O . HIS B 1 155 ? 25.71460 6.36474 -19.49585 1.000 19.90957 155 HIS B O 1
ATOM 4734 N N . GLY B 1 156 ? 24.38436 5.82487 -21.23139 1.000 17.19717 156 GLY B N 1
ATOM 4735 C CA . GLY B 1 156 ? 23.43906 5.14097 -20.36093 1.000 17.61179 156 GLY B CA 1
ATOM 4736 C C . GLY B 1 156 ? 23.82293 3.73460 -20.01855 1.000 20.93216 156 GLY B C 1
ATOM 4737 O O . GLY B 1 156 ? 23.07946 3.07037 -19.30445 1.000 19.44136 156 GLY B O 1
#

InterPro domains:
  IPR000608 Ubiquitin-conjugating (UBC), catalytic core domain [PF00179] (16-149)
  IPR000608 Ubiquitin-conjugating (UBC), catalytic core domain [PS50127] (11-157)
  IPR016135 Ubiquitin-conjugating enzyme/RWD-like [G3DSA:3.10.110.10] (1-156)
  IPR016135 Ubiquitin-conjugating enzyme/RWD-like [SSF54495] (4-155)
  IPR023313 Ubiquitin-conjugating enzyme, active site [PS00183] (84-99)
  IPR050113 Ubiquitin-conjugating enzyme E2-like [PTHR24067] (17-148)